Protein AF-A0A1I2QYE1-F1 (afdb_monomer)

Sequence (197 aa):
MSEDWISAREAAEVMWPGKRPAPVPNAITKRAEEGLIEARAELLTKQGPGGKTKVPDDPIPTEFWGGRAMVPDWESGVFTAHVQQNASEEEWKAFGVTFKRSKIEAMAPLKTGEIGAPAPAPTLAKNQGGNPGKYDWAVAVGTIVFKWSDPGNWQPLDVEEVRAALETHFAKTQKSPDEKLFKKYAEWIFQEIEKRK

Mean predicted aligned error: 17.59 Å

Structure (mmCIF, N/CA/C/O backbone):
data_AF-A0A1I2QYE1-F1
#
_entry.id   AF-A0A1I2QYE1-F1
#
loop_
_atom_site.group_PDB
_atom_site.id
_atom_site.type_symbol
_atom_site.label_atom_id
_atom_site.label_alt_id
_atom_site.label_comp_id
_atom_site.label_asym_id
_atom_site.label_entity_id
_atom_site.label_seq_id
_atom_site.pdbx_PDB_ins_code
_atom_site.Cartn_x
_atom_site.Cartn_y
_atom_site.Cartn_z
_atom_site.occupancy
_atom_site.B_iso_or_equiv
_atom_site.auth_seq_id
_atom_site.auth_comp_id
_atom_site.auth_asym_id
_atom_site.auth_atom_id
_atom_site.pdbx_PDB_model_num
ATOM 1 N N . MET A 1 1 ? -25.509 -9.271 -9.159 1.00 40.94 1 MET A N 1
ATOM 2 C CA . MET A 1 1 ? -24.472 -9.829 -8.271 1.00 40.94 1 MET A CA 1
ATOM 3 C C . MET A 1 1 ? -23.452 -8.728 -8.105 1.00 40.94 1 MET A C 1
ATOM 5 O O . MET A 1 1 ? -22.691 -8.491 -9.029 1.00 40.94 1 MET A O 1
ATOM 9 N N . SER A 1 2 ? -23.597 -7.924 -7.057 1.00 48.31 2 SER A N 1
ATOM 10 C CA . SER A 1 2 ? -22.892 -6.646 -6.956 1.00 48.31 2 SER A CA 1
ATOM 11 C C . SER A 1 2 ? -21.448 -6.890 -6.538 1.00 48.31 2 SER A C 1
ATOM 13 O O . SER A 1 2 ? -21.206 -7.530 -5.519 1.00 48.31 2 SER A O 1
ATOM 15 N N . GLU A 1 3 ? -20.520 -6.433 -7.370 1.00 64.75 3 GLU A N 1
ATOM 16 C CA . GLU A 1 3 ? -19.078 -6.540 -7.178 1.00 64.75 3 GLU A CA 1
ATOM 17 C C . GLU A 1 3 ? -18.661 -5.954 -5.819 1.00 64.75 3 GLU A C 1
ATOM 19 O O . GLU A 1 3 ? -18.847 -4.767 -5.563 1.00 64.75 3 GLU A O 1
ATOM 24 N N . ASP A 1 4 ? -18.111 -6.799 -4.942 1.00 87.94 4 ASP A N 1
ATOM 25 C CA . ASP A 1 4 ? -17.686 -6.476 -3.566 1.00 87.94 4 ASP A CA 1
ATOM 26 C C . ASP A 1 4 ? -16.356 -5.696 -3.532 1.00 87.94 4 ASP A C 1
ATOM 28 O O . ASP A 1 4 ? -15.448 -5.993 -2.755 1.00 87.94 4 ASP A O 1
ATOM 32 N N . TRP A 1 5 ? -16.210 -4.712 -4.418 1.00 91.62 5 TRP A N 1
ATOM 33 C CA . TRP A 1 5 ? -15.005 -3.906 -4.573 1.00 91.62 5 TRP A CA 1
ATOM 34 C C . TRP A 1 5 ? -15.319 -2.438 -4.305 1.00 91.62 5 TRP A C 1
ATOM 36 O O . TRP A 1 5 ? -16.326 -1.910 -4.768 1.00 91.62 5 TRP A O 1
ATOM 46 N N . ILE A 1 6 ? -14.444 -1.779 -3.555 1.00 93.88 6 ILE A N 1
ATOM 47 C CA . ILE A 1 6 ? -14.499 -0.341 -3.285 1.00 93.88 6 ILE A CA 1
ATOM 48 C C . ILE A 1 6 ? -13.232 0.333 -3.770 1.00 93.88 6 ILE A C 1
ATOM 50 O O . ILE A 1 6 ? -12.150 -0.255 -3.730 1.00 93.88 6 ILE A O 1
ATOM 54 N N . SER A 1 7 ? -13.362 1.579 -4.208 1.00 94.44 7 SER A N 1
ATOM 55 C CA . SER A 1 7 ? -12.216 2.401 -4.591 1.00 94.44 7 SER A CA 1
ATOM 56 C C . SER A 1 7 ? -11.262 2.620 -3.413 1.00 94.44 7 SER A C 1
ATOM 58 O O . SER A 1 7 ? -11.657 2.555 -2.246 1.00 94.44 7 SER A O 1
ATOM 60 N N . ALA A 1 8 ? -9.998 2.936 -3.704 1.00 93.25 8 ALA A N 1
ATOM 61 C CA . ALA A 1 8 ? -9.033 3.341 -2.682 1.00 93.25 8 ALA A CA 1
ATOM 62 C C . ALA A 1 8 ? -9.562 4.494 -1.811 1.00 93.25 8 ALA A C 1
ATOM 64 O O . ALA A 1 8 ? -9.424 4.456 -0.589 1.00 93.25 8 ALA A O 1
ATOM 65 N N . ARG A 1 9 ? -10.242 5.473 -2.418 1.00 92.56 9 ARG A N 1
ATOM 66 C CA . ARG A 1 9 ? -10.849 6.603 -1.708 1.00 92.56 9 ARG A CA 1
ATOM 67 C C . ARG A 1 9 ? -11.908 6.151 -0.707 1.00 92.56 9 ARG A C 1
ATOM 69 O O . ARG A 1 9 ? -11.891 6.583 0.442 1.00 92.56 9 ARG A O 1
ATOM 76 N N . GLU A 1 10 ? -12.822 5.283 -1.127 1.00 90.69 10 GLU A N 1
ATOM 77 C CA . GLU A 1 10 ? -13.848 4.731 -0.237 1.00 90.69 10 GLU A CA 1
ATOM 78 C C . GLU A 1 10 ? -13.227 3.873 0.868 1.00 90.69 10 GLU A C 1
ATOM 80 O O . GLU A 1 10 ? -13.627 3.982 2.024 1.00 90.69 10 GLU A O 1
ATOM 85 N N . ALA A 1 11 ? -12.217 3.060 0.544 1.00 90.88 11 ALA A N 1
ATOM 86 C CA . ALA A 1 11 ? -11.504 2.257 1.533 1.00 90.88 11 ALA A CA 1
ATOM 87 C C . ALA A 1 11 ? -10.818 3.134 2.593 1.00 90.88 11 ALA A C 1
ATOM 89 O O . ALA A 1 11 ? -10.871 2.831 3.788 1.00 90.88 11 ALA A O 1
ATOM 90 N N . ALA A 1 12 ? -10.228 4.251 2.165 1.00 89.31 12 ALA A N 1
ATOM 91 C CA . ALA A 1 12 ? -9.666 5.252 3.056 1.00 89.31 12 ALA A CA 1
ATOM 92 C C . ALA A 1 12 ? -10.732 5.900 3.951 1.00 89.31 12 ALA A C 1
ATOM 94 O O . ALA A 1 12 ? -10.502 6.023 5.151 1.00 89.31 12 ALA A O 1
ATOM 95 N N . GLU A 1 13 ? -11.897 6.259 3.409 1.00 89.12 13 GLU A N 1
ATOM 96 C CA . GLU A 1 13 ? -12.994 6.850 4.191 1.00 89.12 13 GLU A CA 1
ATOM 97 C C . GLU A 1 13 ? -13.563 5.864 5.224 1.00 89.12 13 GLU A C 1
ATOM 99 O O . GLU A 1 13 ? -13.889 6.246 6.346 1.00 89.12 13 GLU A O 1
ATOM 104 N N . VAL A 1 14 ? -13.639 4.574 4.883 1.00 87.25 14 VAL A N 1
ATOM 105 C CA . VAL A 1 14 ? -14.075 3.524 5.816 1.00 87.25 14 VAL A CA 1
ATOM 106 C C . VAL A 1 14 ? -13.083 3.358 6.972 1.00 87.25 14 VAL A C 1
ATOM 108 O O . VAL A 1 14 ? -13.498 3.221 8.125 1.00 87.25 14 VAL A O 1
ATOM 111 N N . MET A 1 15 ? -11.779 3.388 6.686 1.00 83.44 15 MET A N 1
ATOM 112 C CA . MET A 1 15 ? -10.727 3.184 7.690 1.00 83.44 15 MET A CA 1
ATOM 113 C C . MET A 1 15 ? -10.407 4.433 8.517 1.00 83.44 15 MET A C 1
ATOM 115 O O . MET A 1 15 ? -10.095 4.330 9.707 1.00 83.44 15 MET A O 1
ATOM 119 N N . TRP A 1 16 ? -10.476 5.610 7.901 1.00 85.50 16 TRP A N 1
ATOM 120 C CA . TRP A 1 16 ? -10.086 6.894 8.483 1.00 85.50 16 TRP A CA 1
ATOM 121 C C . TRP A 1 16 ? -11.153 7.966 8.215 1.00 85.50 16 TRP A C 1
ATOM 123 O O . TRP A 1 16 ? -10.857 8.980 7.583 1.00 85.50 16 TRP A O 1
ATOM 133 N N . PRO A 1 17 ? -12.386 7.790 8.723 1.00 84.31 17 PRO A N 1
ATOM 134 C CA . PRO A 1 17 ? -13.499 8.683 8.413 1.00 84.31 17 PRO A CA 1
ATOM 135 C C . PRO A 1 17 ? -13.192 10.125 8.823 1.00 84.31 17 PRO A C 1
ATOM 137 O O . PRO A 1 17 ? -12.803 10.390 9.969 1.00 84.31 17 PRO A O 1
ATOM 140 N N . GLY A 1 18 ? -13.351 11.055 7.878 1.00 78.69 18 GLY A N 1
ATOM 141 C CA . GLY A 1 18 ? -13.067 12.481 8.078 1.00 78.69 18 GLY A CA 1
ATOM 142 C C . GLY A 1 18 ? -11.603 12.817 8.399 1.00 78.69 18 GLY A C 1
ATOM 143 O O . GLY A 1 18 ? -11.317 13.911 8.893 1.00 78.69 18 GLY A O 1
ATOM 144 N N . LYS A 1 19 ? -10.666 11.893 8.162 1.00 80.31 19 LYS A N 1
ATOM 145 C CA . LYS A 1 19 ? -9.231 12.081 8.402 1.00 80.31 19 LYS A CA 1
ATOM 146 C C . LYS A 1 19 ? -8.443 11.783 7.137 1.00 80.31 19 LYS A C 1
ATOM 148 O O . LYS A 1 19 ? -8.857 11.013 6.280 1.00 80.31 19 LYS A O 1
ATOM 153 N N . ARG A 1 20 ? -7.254 12.378 7.036 1.00 78.31 20 ARG A N 1
ATOM 154 C CA . ARG A 1 20 ? -6.306 11.976 5.995 1.00 78.31 20 ARG A CA 1
ATOM 155 C C . ARG A 1 20 ? -5.814 10.551 6.280 1.00 78.31 20 ARG A C 1
ATOM 157 O O . ARG A 1 20 ? -5.569 10.244 7.452 1.00 78.31 20 ARG A O 1
ATOM 164 N N . PRO A 1 21 ? -5.641 9.711 5.243 1.00 79.69 21 PRO A N 1
ATOM 165 C CA . PRO A 1 21 ? -5.042 8.393 5.391 1.00 79.69 21 PRO A CA 1
ATOM 166 C C . PRO A 1 21 ? -3.702 8.473 6.114 1.00 79.69 21 PRO A C 1
ATOM 168 O O . PRO A 1 21 ? -2.931 9.418 5.920 1.00 79.69 21 PRO A O 1
ATOM 171 N N . ALA A 1 22 ? -3.426 7.476 6.951 1.00 73.31 22 ALA A N 1
ATOM 172 C CA . ALA A 1 22 ? -2.145 7.394 7.635 1.00 73.31 22 ALA A CA 1
ATOM 173 C C . ALA A 1 22 ? -0.991 7.250 6.617 1.00 73.31 22 ALA A C 1
ATOM 175 O O . ALA A 1 22 ? -1.176 6.594 5.580 1.00 73.31 22 ALA A O 1
ATOM 176 N N . PRO A 1 23 ? 0.192 7.827 6.913 1.00 75.88 23 PRO A N 1
ATOM 177 C CA . PRO A 1 23 ? 1.388 7.617 6.106 1.00 75.88 23 PRO A CA 1
ATOM 178 C C . PRO A 1 23 ? 1.747 6.128 6.029 1.00 75.88 23 PRO A C 1
ATOM 180 O O . PRO A 1 23 ? 1.359 5.330 6.883 1.00 75.88 23 PRO A O 1
ATOM 183 N N . VAL A 1 24 ? 2.470 5.758 4.976 1.00 75.62 24 VAL A N 1
ATOM 184 C CA . VAL A 1 24 ? 2.885 4.376 4.708 1.00 75.62 24 VAL A CA 1
ATOM 185 C C . VAL A 1 24 ? 4.087 3.983 5.573 1.00 75.62 24 VAL A C 1
ATOM 187 O O . VAL A 1 24 ? 4.963 4.824 5.776 1.00 75.62 24 VAL A O 1
ATOM 190 N N . PRO A 1 25 ? 4.171 2.714 6.022 1.00 76.69 25 PRO A N 1
ATOM 191 C CA . PRO A 1 25 ? 3.170 1.657 5.841 1.00 76.69 25 PRO A CA 1
ATOM 192 C C . PRO A 1 25 ? 1.950 1.860 6.748 1.00 76.69 25 PRO A C 1
ATOM 194 O O . PRO A 1 25 ? 2.081 2.094 7.947 1.00 76.69 25 PRO A O 1
ATOM 197 N N . ASN A 1 26 ? 0.747 1.742 6.176 1.00 84.94 26 ASN A N 1
ATOM 198 C CA . ASN A 1 26 ? -0.505 1.803 6.928 1.00 84.94 26 ASN A CA 1
ATOM 199 C C . ASN A 1 26 ? -1.189 0.429 6.979 1.00 84.94 26 ASN A C 1
ATOM 201 O O . ASN A 1 26 ? -0.739 -0.538 6.366 1.00 84.94 26 ASN A O 1
ATOM 205 N N . ALA A 1 27 ? -2.277 0.322 7.746 1.00 85.81 27 ALA A N 1
ATOM 206 C CA . ALA A 1 27 ? -2.931 -0.961 7.994 1.00 85.81 27 ALA A CA 1
ATOM 207 C C . ALA A 1 27 ? -3.406 -1.662 6.709 1.00 85.81 27 ALA A C 1
ATOM 209 O O . ALA A 1 27 ? -3.281 -2.882 6.614 1.00 85.81 27 ALA A O 1
ATOM 210 N N . ILE A 1 28 ? -3.943 -0.913 5.736 1.00 88.00 28 ILE A N 1
ATOM 211 C CA . ILE A 1 28 ? -4.419 -1.483 4.467 1.00 88.00 28 ILE A CA 1
ATOM 212 C C . ILE A 1 28 ? -3.226 -2.007 3.667 1.00 88.00 28 ILE A C 1
ATOM 214 O O . ILE A 1 28 ? -3.233 -3.158 3.244 1.00 88.00 28 ILE A O 1
ATOM 218 N N . THR A 1 29 ? -2.182 -1.192 3.504 1.00 88.88 29 THR A N 1
ATOM 219 C CA . THR A 1 29 ? -1.032 -1.544 2.659 1.00 88.88 29 THR A CA 1
ATOM 220 C C . THR A 1 29 ? -0.246 -2.712 3.244 1.00 88.88 29 THR A C 1
ATOM 222 O O . THR A 1 29 ? 0.113 -3.620 2.509 1.00 88.88 29 THR A O 1
ATOM 225 N N . LYS A 1 30 ? -0.076 -2.758 4.573 1.00 87.44 30 LYS A N 1
ATOM 226 C CA . LYS A 1 30 ? 0.578 -3.881 5.260 1.00 87.44 30 LYS A CA 1
ATOM 227 C C . LYS A 1 30 ? -0.182 -5.196 5.075 1.00 87.44 30 LYS A C 1
ATOM 229 O O . LYS A 1 30 ? 0.405 -6.237 4.825 1.00 87.44 30 LYS A O 1
ATOM 234 N N . ARG A 1 31 ? -1.512 -5.169 5.170 1.00 87.31 31 ARG A N 1
ATOM 235 C CA . ARG A 1 31 ? -2.314 -6.381 4.953 1.00 87.31 31 ARG A CA 1
ATOM 236 C C . ARG A 1 31 ? -2.390 -6.792 3.485 1.00 87.31 31 ARG A C 1
ATOM 238 O O . ARG A 1 31 ? -2.557 -7.975 3.211 1.00 87.31 31 ARG A O 1
ATOM 245 N N . ALA A 1 32 ? -2.291 -5.844 2.558 1.00 90.00 32 ALA A N 1
ATOM 246 C CA . ALA A 1 32 ? -2.181 -6.144 1.135 1.00 90.00 32 ALA A CA 1
ATOM 247 C C . ALA A 1 32 ? -0.814 -6.773 0.801 1.00 90.00 32 ALA A C 1
ATOM 249 O O . ALA A 1 32 ? -0.759 -7.737 0.044 1.00 90.00 32 ALA A O 1
ATOM 250 N N . GLU A 1 33 ? 0.264 -6.314 1.443 1.00 88.81 33 GLU A N 1
ATOM 251 C CA . GLU A 1 33 ? 1.591 -6.947 1.398 1.00 88.81 33 GLU A CA 1
ATOM 252 C C . GLU A 1 33 ? 1.557 -8.384 1.943 1.00 88.81 33 GLU A C 1
ATOM 254 O O . GLU A 1 33 ? 2.084 -9.302 1.323 1.00 88.81 33 GLU A O 1
ATOM 259 N N . GLU A 1 34 ? 0.854 -8.612 3.055 1.00 86.69 34 GLU A N 1
ATOM 260 C CA . GLU A 1 34 ? 0.652 -9.948 3.638 1.00 86.69 34 GLU A CA 1
ATOM 261 C C . GLU A 1 34 ? -0.356 -10.820 2.850 1.00 86.69 34 GLU A C 1
ATOM 263 O O . GLU A 1 34 ? -0.625 -11.958 3.235 1.00 86.69 34 GLU A O 1
ATOM 268 N N . GLY A 1 35 ? -0.956 -10.309 1.766 1.00 87.06 35 GLY A N 1
ATOM 269 C CA . GLY A 1 35 ? -1.951 -11.030 0.961 1.00 87.06 35 GLY A CA 1
ATOM 270 C C . GLY A 1 35 ? -3.298 -11.264 1.660 1.00 87.06 35 GLY A C 1
ATOM 271 O O . GLY A 1 35 ? -4.113 -12.064 1.203 1.00 87.06 35 GLY A O 1
ATOM 272 N N . LEU A 1 36 ? -3.563 -10.572 2.772 1.00 84.75 36 LEU A N 1
ATOM 273 C CA . LEU A 1 36 ? -4.803 -10.687 3.548 1.00 84.75 36 LEU A CA 1
ATOM 274 C C . LEU A 1 36 ? -5.957 -9.866 2.956 1.00 84.75 36 LEU A C 1
ATOM 276 O O . LEU A 1 36 ? -7.130 -10.137 3.249 1.00 84.75 36 LEU A O 1
ATOM 280 N N . ILE A 1 37 ? -5.627 -8.860 2.144 1.00 87.94 37 ILE A N 1
ATOM 281 C CA . ILE A 1 37 ? -6.578 -8.049 1.386 1.00 87.94 37 ILE A CA 1
ATOM 282 C C . ILE A 1 37 ? -6.271 -8.216 -0.092 1.00 87.94 37 ILE A C 1
ATOM 284 O O . ILE A 1 37 ? -5.172 -7.914 -0.549 1.00 87.94 37 ILE A O 1
ATOM 288 N N . GLU A 1 38 ? -7.282 -8.642 -0.836 1.00 90.06 38 GLU A N 1
ATOM 289 C CA . GLU A 1 38 ? -7.236 -8.637 -2.290 1.00 90.06 38 GLU A CA 1
ATOM 290 C C . GLU A 1 38 ? -7.374 -7.194 -2.790 1.00 90.06 38 GLU A C 1
ATOM 292 O O . GLU A 1 38 ? -8.284 -6.459 -2.382 1.00 90.06 38 GLU A O 1
ATOM 297 N N . ALA A 1 39 ? -6.470 -6.806 -3.683 1.00 93.06 39 ALA A N 1
ATOM 298 C CA . ALA A 1 39 ? -6.463 -5.513 -4.341 1.00 93.06 39 ALA A CA 1
ATOM 299 C C . ALA A 1 39 ? -6.309 -5.712 -5.851 1.00 93.06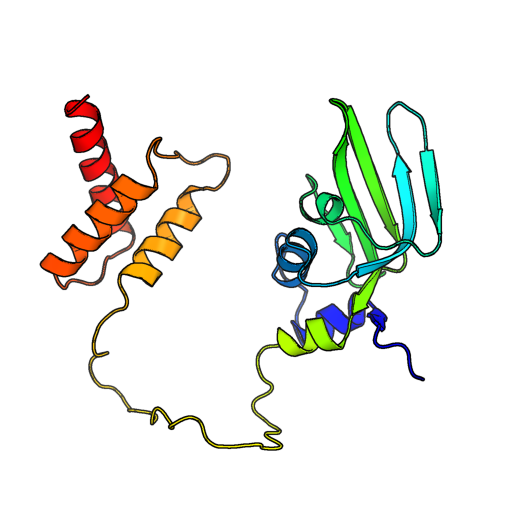 39 ALA A C 1
ATOM 301 O O . ALA A 1 39 ? -5.563 -6.589 -6.291 1.00 93.06 39 ALA A O 1
ATOM 302 N N . ARG A 1 40 ? -7.005 -4.898 -6.640 1.00 93.75 40 ARG A N 1
ATOM 303 C CA . ARG A 1 40 ? -6.938 -4.911 -8.107 1.00 93.75 40 ARG A CA 1
ATOM 304 C C . ARG A 1 40 ? -6.726 -3.499 -8.632 1.00 93.75 40 ARG A C 1
ATOM 306 O O . ARG A 1 40 ? -7.159 -2.534 -7.999 1.00 93.75 40 ARG A O 1
ATOM 313 N N . ALA A 1 41 ? -6.064 -3.386 -9.774 1.00 94.88 41 ALA A N 1
ATOM 314 C CA . ALA A 1 41 ? -5.889 -2.130 -10.488 1.00 94.88 41 ALA A CA 1
ATOM 315 C C . ALA A 1 41 ? -6.565 -2.230 -11.850 1.00 94.88 41 ALA A C 1
ATOM 317 O O . ALA A 1 41 ? -6.374 -3.215 -12.556 1.00 94.88 41 ALA A O 1
ATOM 318 N N . GLU A 1 42 ? -7.265 -1.178 -12.266 1.00 93.75 42 GLU A N 1
ATOM 319 C CA . GLU A 1 42 ? -7.750 -1.064 -13.647 1.00 93.75 42 GLU A CA 1
ATOM 320 C C . GLU A 1 42 ? -6.588 -1.097 -14.650 1.00 93.75 42 GLU A C 1
ATOM 322 O O . GLU A 1 42 ? -6.715 -1.615 -15.760 1.00 93.75 42 GLU A O 1
ATOM 327 N N . LEU A 1 43 ? -5.434 -0.555 -14.254 1.00 94.12 43 LEU A N 1
ATOM 328 C CA . LEU A 1 43 ? -4.207 -0.611 -15.032 1.00 94.12 43 LEU A CA 1
ATOM 329 C C . LEU A 1 43 ? -2.991 -0.689 -14.110 1.00 94.12 43 LEU A C 1
ATOM 331 O O . LEU A 1 43 ? -2.740 0.219 -13.320 1.00 94.12 43 LEU A O 1
ATOM 335 N N . LEU A 1 44 ? -2.180 -1.727 -14.278 1.00 94.12 44 LEU A N 1
ATOM 336 C CA . LEU A 1 44 ? -0.863 -1.848 -13.668 1.00 94.12 44 LEU A CA 1
ATOM 337 C C . LEU A 1 44 ? 0.209 -1.607 -14.731 1.00 94.12 44 LEU A C 1
ATOM 339 O O . LEU A 1 44 ? 0.251 -2.270 -15.767 1.00 94.12 44 LEU A O 1
ATOM 343 N N . THR A 1 45 ? 1.105 -0.656 -14.492 1.00 95.00 45 THR A N 1
ATOM 344 C CA . THR A 1 45 ? 2.261 -0.419 -15.359 1.00 95.00 45 THR A CA 1
ATOM 345 C C . THR A 1 45 ? 3.538 -0.779 -14.626 1.00 95.00 45 THR A C 1
ATOM 347 O O . THR A 1 45 ? 3.747 -0.289 -13.520 1.00 95.00 45 THR A O 1
ATOM 350 N N . LYS A 1 46 ? 4.390 -1.591 -15.250 1.00 93.25 46 LYS A N 1
ATOM 351 C CA . LYS A 1 46 ? 5.694 -2.008 -14.723 1.00 93.25 46 LYS A CA 1
ATOM 352 C C . LYS A 1 46 ? 6.773 -1.447 -15.636 1.00 93.25 46 LYS A C 1
ATOM 354 O O . LYS A 1 46 ? 6.737 -1.703 -16.840 1.00 93.25 46 LYS A O 1
ATOM 359 N N . GLN A 1 47 ? 7.672 -0.633 -15.102 1.00 92.00 47 GLN A N 1
ATOM 360 C CA . GLN A 1 47 ? 8.737 0.016 -15.857 1.00 92.00 47 GLN A CA 1
ATOM 361 C C . GLN A 1 47 ? 10.092 -0.396 -15.283 1.00 92.00 47 GLN A C 1
ATOM 363 O O . GLN A 1 47 ? 10.422 -0.048 -14.156 1.00 92.00 47 GLN A O 1
ATOM 368 N N . GLY A 1 48 ? 10.883 -1.114 -16.078 1.00 89.56 48 GLY A N 1
ATOM 369 C CA . GLY A 1 48 ? 12.195 -1.623 -15.682 1.00 89.56 48 GLY A CA 1
ATOM 370 C C . GLY A 1 48 ? 13.206 -1.609 -16.830 1.00 89.56 48 GLY A C 1
ATOM 371 O O . GLY A 1 48 ? 12.925 -1.054 -17.898 1.00 89.56 48 GLY A O 1
ATOM 372 N N . PRO A 1 49 ? 14.375 -2.254 -16.659 1.00 81.69 49 PRO A N 1
ATOM 373 C CA . PRO A 1 49 ? 15.404 -2.342 -17.701 1.00 81.69 49 PRO A CA 1
ATOM 374 C C . PRO A 1 49 ? 14.915 -3.007 -18.996 1.00 81.69 49 PRO A C 1
ATOM 376 O O . PRO A 1 49 ? 15.393 -2.682 -20.078 1.00 81.69 49 PRO A O 1
ATOM 379 N N . GLY A 1 50 ? 13.935 -3.912 -18.889 1.00 82.44 50 GLY A N 1
ATOM 380 C CA . GLY A 1 50 ? 13.289 -4.580 -20.023 1.00 82.44 50 GLY A CA 1
ATOM 381 C C . GLY A 1 50 ? 12.231 -3.740 -20.752 1.00 82.44 50 GLY A C 1
ATOM 382 O O . GLY A 1 50 ? 11.604 -4.237 -21.684 1.00 82.44 50 GLY A O 1
ATOM 383 N N . GLY A 1 51 ? 12.016 -2.485 -20.345 1.00 88.06 51 GLY A N 1
ATOM 384 C CA . GLY A 1 51 ? 11.019 -1.585 -20.919 1.00 88.06 51 GLY A CA 1
ATOM 385 C C . GLY A 1 51 ? 9.784 -1.402 -20.036 1.00 88.06 51 GLY A C 1
ATOM 386 O O . GLY A 1 51 ? 9.816 -1.625 -18.825 1.00 88.06 51 GLY A O 1
ATOM 387 N N . LYS A 1 52 ? 8.691 -0.931 -20.649 1.00 91.62 52 LYS A N 1
ATOM 388 C CA . LYS A 1 52 ? 7.429 -0.629 -19.964 1.00 91.62 52 LYS A CA 1
ATOM 389 C C . LYS A 1 52 ? 6.332 -1.594 -20.391 1.00 91.62 52 LYS A C 1
ATOM 391 O O . LYS A 1 52 ? 5.890 -1.559 -21.538 1.00 91.62 52 LYS A O 1
ATOM 396 N N . THR A 1 53 ? 5.831 -2.363 -19.436 1.00 92.19 53 THR A N 1
ATOM 397 C CA . THR A 1 53 ? 4.684 -3.256 -19.608 1.00 92.19 53 THR A CA 1
ATOM 398 C C . THR A 1 53 ? 3.439 -2.616 -19.006 1.00 92.19 53 THR A C 1
ATOM 400 O O . THR A 1 53 ? 3.507 -1.916 -17.994 1.00 92.19 53 THR A O 1
ATOM 403 N N . LYS A 1 54 ? 2.291 -2.836 -19.645 1.00 92.19 54 LYS A N 1
ATOM 404 C CA . LYS A 1 54 ? 0.973 -2.400 -19.178 1.00 92.19 54 LYS A CA 1
ATOM 405 C C . LYS A 1 54 ? 0.066 -3.619 -19.101 1.00 92.19 54 LYS A C 1
ATOM 407 O O . LYS A 1 54 ? -0.078 -4.313 -20.103 1.00 92.19 54 LYS A O 1
ATOM 412 N N . VAL A 1 55 ? -0.529 -3.853 -17.942 1.00 89.62 55 VAL A N 1
ATOM 413 C CA . VAL A 1 55 ? -1.436 -4.973 -17.694 1.00 89.62 55 VAL A CA 1
ATOM 414 C C . VAL A 1 55 ? -2.775 -4.398 -17.222 1.00 89.62 55 VAL A C 1
ATOM 416 O O . VAL A 1 55 ? -2.797 -3.726 -16.190 1.00 89.62 55 VAL A O 1
ATOM 419 N N . PRO A 1 56 ? -3.858 -4.537 -18.005 1.00 90.38 56 PRO A N 1
ATOM 420 C CA . PRO A 1 56 ? -5.181 -4.057 -17.617 1.00 90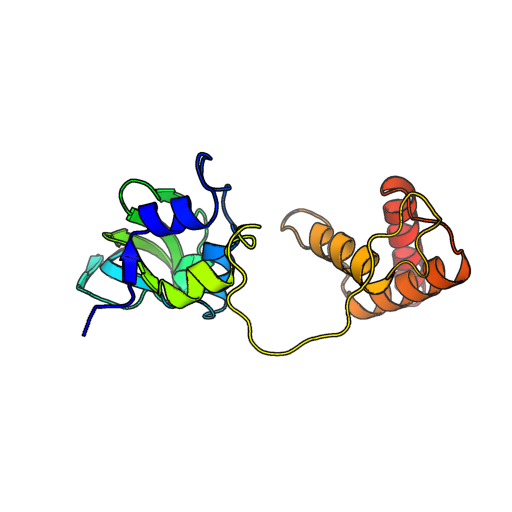.38 56 PRO A CA 1
ATOM 421 C C . PRO A 1 56 ? -5.883 -5.039 -16.667 1.00 90.38 56 PRO A C 1
ATOM 423 O O . PRO A 1 56 ? -5.705 -6.244 -16.815 1.00 90.38 56 PRO A O 1
ATOM 426 N N . ASP A 1 57 ? -6.701 -4.502 -15.757 1.00 84.75 57 ASP A N 1
ATOM 427 C CA . ASP A 1 57 ? -7.568 -5.229 -14.807 1.00 84.75 57 ASP A CA 1
ATOM 428 C C . ASP A 1 57 ? -6.883 -6.415 -14.103 1.00 84.75 57 ASP A C 1
ATOM 430 O O . ASP A 1 57 ? -7.360 -7.549 -14.117 1.00 84.75 57 ASP A O 1
ATOM 434 N N . ASP A 1 58 ? -5.716 -6.148 -13.516 1.00 82.81 58 ASP A N 1
ATOM 435 C CA . ASP A 1 58 ? -4.863 -7.173 -12.913 1.00 82.81 58 ASP A CA 1
ATOM 436 C C . ASP A 1 58 ? -4.916 -7.079 -11.378 1.00 82.81 58 ASP A C 1
ATOM 438 O O . ASP A 1 58 ? -4.899 -5.968 -10.818 1.00 82.81 58 ASP A O 1
ATOM 442 N N . PRO A 1 59 ? -4.949 -8.216 -10.655 1.00 90.56 59 PRO A N 1
ATOM 443 C CA . PRO A 1 59 ? -4.659 -8.232 -9.231 1.00 90.56 59 PRO A CA 1
ATOM 444 C C . PRO A 1 59 ? -3.295 -7.594 -8.964 1.00 90.56 59 PRO A C 1
ATOM 446 O O . PRO A 1 59 ? -2.304 -7.902 -9.623 1.00 90.56 59 PRO A O 1
ATOM 449 N N . ILE A 1 60 ? -3.232 -6.706 -7.977 1.00 91.12 60 ILE A N 1
ATOM 450 C CA . ILE A 1 60 ? -1.984 -6.037 -7.614 1.00 91.12 60 ILE A CA 1
ATOM 451 C C . ILE A 1 60 ? -1.150 -7.026 -6.786 1.00 91.12 60 ILE A C 1
ATOM 453 O O . ILE A 1 60 ? -1.602 -7.420 -5.706 1.00 91.12 60 ILE A O 1
ATOM 457 N N . PRO A 1 61 ? 0.053 -7.425 -7.241 1.00 90.25 61 PRO A N 1
ATOM 458 C CA . PRO A 1 61 ? 0.869 -8.409 -6.530 1.00 90.25 61 PRO A CA 1
ATOM 459 C C . PRO A 1 61 ? 1.268 -7.941 -5.125 1.00 90.25 61 PRO A C 1
ATOM 461 O O . PRO A 1 61 ? 1.464 -6.750 -4.896 1.00 90.25 61 PRO A O 1
ATOM 464 N N . THR A 1 62 ? 1.450 -8.874 -4.186 1.00 90.94 62 THR A N 1
ATOM 465 C CA . THR A 1 62 ? 1.814 -8.571 -2.786 1.00 90.94 62 THR A CA 1
ATOM 466 C C . THR A 1 62 ? 3.113 -7.763 -2.670 1.00 90.94 62 THR A C 1
ATOM 468 O O . THR A 1 62 ? 3.193 -6.801 -1.911 1.00 90.94 62 THR A O 1
ATOM 471 N N . GLU A 1 63 ? 4.098 -8.094 -3.504 1.00 89.81 63 GLU A N 1
ATOM 472 C CA . GLU A 1 63 ? 5.400 -7.422 -3.631 1.00 89.81 63 GLU A CA 1
ATOM 473 C C . GLU A 1 63 ? 5.319 -5.932 -4.002 1.00 89.81 63 GLU A C 1
ATOM 475 O O . GLU A 1 63 ? 6.229 -5.171 -3.680 1.00 89.81 63 GLU A O 1
ATOM 480 N N . PHE A 1 64 ? 4.224 -5.487 -4.626 1.00 92.00 64 PHE A N 1
ATOM 481 C CA . PHE A 1 64 ? 3.995 -4.067 -4.891 1.00 92.00 64 PHE A CA 1
ATOM 482 C C . PHE A 1 64 ? 3.850 -3.266 -3.591 1.00 92.00 64 PHE A C 1
ATOM 484 O O . PHE A 1 64 ? 4.376 -2.161 -3.475 1.00 92.00 64 PHE A O 1
ATOM 491 N N . TRP A 1 65 ? 3.154 -3.832 -2.602 1.00 88.94 65 TRP A N 1
ATOM 492 C CA . TRP A 1 65 ? 2.799 -3.150 -1.356 1.00 88.94 65 TRP A CA 1
ATOM 493 C C . TRP A 1 65 ? 3.968 -3.023 -0.377 1.00 88.94 65 TRP A C 1
ATOM 495 O O . TRP A 1 65 ? 4.000 -2.073 0.403 1.00 88.94 65 TRP A O 1
ATOM 505 N N . GLY A 1 66 ? 4.930 -3.946 -0.454 1.00 84.69 66 GLY A N 1
ATOM 506 C CA . GLY A 1 66 ? 6.208 -3.886 0.266 1.00 84.69 66 GLY A CA 1
ATOM 507 C C . GLY A 1 66 ? 7.311 -3.141 -0.498 1.00 84.69 66 GLY A C 1
ATOM 508 O O . GLY A 1 66 ? 8.465 -3.121 -0.067 1.00 84.69 66 GLY A O 1
ATOM 509 N N . GLY A 1 67 ? 6.987 -2.553 -1.655 1.00 84.75 67 GLY A N 1
ATOM 510 C CA . GLY A 1 67 ? 7.945 -1.840 -2.490 1.00 84.75 67 GLY A CA 1
ATOM 511 C C . GLY A 1 67 ? 8.550 -0.617 -1.795 1.00 84.75 67 GLY A C 1
ATOM 512 O O . GLY A 1 67 ? 7.922 0.060 -0.974 1.00 84.75 67 GLY A O 1
ATOM 513 N N . ARG A 1 68 ? 9.794 -0.292 -2.155 1.00 83.75 68 ARG A N 1
ATOM 514 C CA . ARG A 1 68 ? 10.475 0.910 -1.665 1.00 83.75 68 ARG A CA 1
ATOM 515 C C . ARG A 1 68 ? 9.775 2.166 -2.170 1.00 83.75 68 ARG A C 1
ATOM 517 O O . ARG A 1 68 ? 9.199 2.182 -3.256 1.00 83.75 68 ARG A O 1
ATOM 524 N N . ALA A 1 69 ? 9.868 3.230 -1.371 1.00 85.44 69 ALA A N 1
ATOM 525 C CA . ALA A 1 69 ? 9.331 4.548 -1.702 1.00 85.44 69 ALA A CA 1
ATOM 526 C C . ALA A 1 69 ? 7.865 4.503 -2.178 1.00 85.44 69 ALA A C 1
ATOM 528 O O . ALA A 1 69 ? 7.498 5.211 -3.113 1.00 85.44 69 ALA A O 1
ATOM 529 N N . MET A 1 70 ? 7.030 3.660 -1.556 1.00 89.44 70 MET A N 1
ATOM 530 C CA . MET A 1 70 ? 5.630 3.560 -1.950 1.00 89.44 70 MET A CA 1
ATOM 531 C C . MET A 1 70 ? 4.891 4.872 -1.655 1.00 89.44 70 MET A C 1
ATOM 533 O O . MET A 1 70 ? 4.824 5.329 -0.512 1.00 89.44 70 MET A O 1
ATOM 537 N N . VAL A 1 71 ? 4.306 5.459 -2.698 1.00 90.69 71 VAL A N 1
ATOM 538 C CA . VAL A 1 71 ? 3.528 6.698 -2.643 1.00 90.69 71 VAL A CA 1
ATOM 539 C C . VAL A 1 71 ? 2.081 6.381 -3.013 1.00 90.69 71 VAL A C 1
ATOM 541 O O . VAL A 1 71 ? 1.778 6.206 -4.197 1.00 90.69 71 VAL A O 1
ATOM 544 N N . PRO A 1 72 ? 1.178 6.279 -2.024 1.00 90.38 72 PRO A N 1
ATOM 545 C CA . PRO A 1 72 ? -0.236 6.104 -2.288 1.00 90.38 72 PRO A CA 1
ATOM 546 C C . PRO A 1 72 ? -0.929 7.458 -2.451 1.00 90.38 72 PRO A C 1
ATOM 548 O O . PRO A 1 72 ? -0.889 8.309 -1.561 1.00 90.38 72 PRO A O 1
ATOM 551 N N . ASP A 1 73 ? -1.641 7.623 -3.555 1.00 91.69 73 ASP A N 1
ATOM 552 C CA . ASP A 1 73 ? -2.660 8.646 -3.730 1.00 91.69 73 ASP A CA 1
ATOM 553 C C . ASP A 1 73 ? -4.036 7.987 -3.592 1.00 91.69 73 ASP A C 1
ATOM 555 O O . ASP A 1 73 ? -4.633 7.477 -4.541 1.00 91.69 73 ASP A O 1
ATOM 559 N N . TRP A 1 74 ? -4.525 7.973 -2.353 1.00 90.31 74 TRP A N 1
ATOM 560 C CA . TRP A 1 74 ? -5.829 7.414 -2.007 1.00 90.31 74 TRP A CA 1
ATOM 561 C C . TRP A 1 74 ? -6.991 8.165 -2.662 1.00 90.31 74 TRP A C 1
ATOM 563 O O . TRP A 1 74 ? -8.057 7.581 -2.823 1.00 90.31 74 TRP A O 1
ATOM 573 N N . GLU A 1 75 ? -6.815 9.439 -3.024 1.00 90.19 75 GLU A N 1
ATOM 574 C CA . GLU A 1 75 ? -7.886 10.266 -3.579 1.00 90.19 75 GLU A CA 1
ATOM 575 C C . GLU A 1 75 ? -8.099 9.982 -5.066 1.00 90.19 75 GLU A C 1
ATOM 577 O O . GLU A 1 75 ? -9.242 9.796 -5.489 1.00 90.19 75 GLU A O 1
ATOM 582 N N . SER A 1 76 ? -7.011 9.886 -5.837 1.00 89.88 76 SER A N 1
ATOM 583 C CA . SER A 1 76 ? -7.069 9.502 -7.255 1.00 89.88 76 SER A CA 1
ATOM 584 C C . SER A 1 76 ? -7.054 7.986 -7.484 1.00 89.88 76 SER A C 1
ATOM 586 O O . SER A 1 76 ? -7.322 7.526 -8.594 1.00 89.88 76 SER A O 1
ATOM 588 N N . GLY A 1 77 ? -6.756 7.196 -6.449 1.00 91.50 77 GLY A N 1
ATOM 589 C CA . GLY A 1 77 ? -6.609 5.746 -6.559 1.00 91.50 77 GLY A CA 1
ATOM 590 C C . GLY A 1 77 ? -5.360 5.334 -7.335 1.00 91.50 77 GLY A C 1
ATOM 591 O O . GLY A 1 77 ? -5.368 4.290 -7.989 1.00 91.50 77 GLY A O 1
ATOM 592 N N . VAL A 1 78 ? -4.306 6.155 -7.290 1.00 93.69 78 VAL A N 1
ATOM 593 C CA . VAL A 1 78 ? -3.034 5.910 -7.976 1.00 93.69 78 VAL A CA 1
ATOM 594 C C . VAL A 1 78 ? -1.948 5.603 -6.959 1.00 93.69 78 VAL A C 1
ATOM 596 O O . VAL A 1 78 ? -1.721 6.351 -6.018 1.00 93.69 78 VAL A O 1
ATOM 599 N N . PHE A 1 79 ? -1.254 4.490 -7.142 1.00 94.00 79 PHE A N 1
ATOM 600 C CA . PHE A 1 79 ? -0.210 4.040 -6.231 1.00 94.00 79 PHE A CA 1
ATOM 601 C C . PHE A 1 79 ? 1.069 3.841 -7.032 1.00 94.00 79 PHE A C 1
ATOM 603 O O . PHE A 1 79 ? 1.034 3.269 -8.120 1.00 94.00 79 PHE A O 1
ATOM 610 N N . THR A 1 80 ? 2.197 4.308 -6.504 1.00 93.25 80 THR A N 1
ATOM 611 C CA . THR A 1 80 ? 3.523 4.096 -7.103 1.00 93.25 80 THR A CA 1
ATOM 612 C C . THR A 1 80 ? 4.419 3.387 -6.103 1.00 93.25 80 THR A C 1
ATOM 614 O O . THR A 1 80 ? 4.382 3.734 -4.927 1.00 93.25 80 THR A O 1
ATOM 617 N N . ALA A 1 81 ? 5.220 2.424 -6.551 1.00 93.62 81 ALA A N 1
ATOM 618 C CA . ALA A 1 81 ? 6.194 1.722 -5.720 1.00 93.62 81 ALA A CA 1
ATOM 619 C C . ALA A 1 81 ? 7.424 1.313 -6.540 1.00 93.62 81 ALA A C 1
ATOM 621 O O . ALA A 1 81 ? 7.313 1.049 -7.736 1.00 93.62 81 ALA A O 1
ATOM 622 N N . HIS A 1 82 ? 8.589 1.238 -5.897 1.00 91.38 82 HIS A N 1
ATOM 623 C CA . HIS A 1 82 ? 9.804 0.669 -6.479 1.00 91.38 82 HIS A CA 1
ATOM 624 C C . HIS A 1 82 ? 9.965 -0.775 -5.999 1.00 91.38 82 HIS A C 1
ATOM 626 O O . HIS A 1 82 ? 10.184 -1.026 -4.812 1.00 91.38 82 HIS A O 1
ATOM 632 N N . VAL A 1 83 ? 9.856 -1.732 -6.914 1.00 90.62 83 VAL A N 1
ATOM 633 C CA . VAL A 1 83 ? 9.898 -3.167 -6.613 1.00 90.62 83 VAL A CA 1
ATOM 634 C C . VAL A 1 83 ? 11.221 -3.745 -7.106 1.00 90.62 83 VAL A C 1
ATOM 636 O O . VAL A 1 83 ? 11.633 -3.509 -8.240 1.00 90.62 83 VAL A O 1
ATOM 639 N N . GLN A 1 84 ? 11.908 -4.507 -6.257 1.00 87.62 84 GLN A N 1
ATOM 640 C CA . GLN A 1 84 ? 13.135 -5.203 -6.642 1.00 87.62 84 GLN A CA 1
ATOM 641 C C . GLN A 1 84 ? 12.776 -6.533 -7.325 1.00 87.62 84 GLN A C 1
ATOM 643 O O . GLN A 1 84 ? 12.256 -7.436 -6.678 1.00 87.62 84 GLN A O 1
ATOM 648 N N . GLN A 1 85 ? 13.091 -6.672 -8.614 1.00 83.00 85 GLN A N 1
ATOM 649 C CA . GLN A 1 85 ? 12.855 -7.868 -9.431 1.00 83.00 85 GLN A CA 1
ATOM 650 C C . GLN A 1 85 ? 14.156 -8.340 -10.082 1.00 83.00 85 GLN A C 1
ATOM 652 O O . GLN A 1 85 ? 14.836 -7.558 -10.739 1.00 83.00 85 GLN A O 1
ATOM 657 N N . ASN A 1 86 ? 14.516 -9.620 -9.934 1.00 81.69 86 ASN A N 1
ATOM 658 C CA . ASN A 1 86 ? 15.658 -10.243 -10.631 1.00 81.69 86 ASN A CA 1
ATOM 659 C C . ASN A 1 86 ? 16.952 -9.393 -10.627 1.00 81.69 86 ASN A C 1
ATOM 661 O O . ASN A 1 86 ? 17.574 -9.178 -11.665 1.00 81.69 86 ASN A O 1
ATOM 665 N N . ALA A 1 87 ? 17.337 -8.875 -9.453 1.00 80.88 87 ALA A N 1
ATOM 666 C CA . ALA A 1 87 ? 18.494 -7.987 -9.247 1.00 80.88 87 ALA A CA 1
ATOM 667 C C . ALA A 1 87 ? 18.425 -6.594 -9.918 1.00 80.88 87 ALA A C 1
ATOM 669 O O . ALA A 1 87 ? 19.394 -5.842 -9.864 1.00 80.88 87 ALA A O 1
ATOM 670 N N . SER A 1 88 ? 17.275 -6.204 -10.470 1.00 84.25 88 SER A N 1
ATOM 671 C CA . SER A 1 88 ? 16.985 -4.854 -10.969 1.00 84.25 88 SER A CA 1
ATOM 672 C C . SER A 1 88 ? 15.840 -4.201 -10.191 1.00 84.25 88 SER A C 1
ATOM 674 O O . SER A 1 88 ? 15.011 -4.888 -9.601 1.00 84.25 88 SER A O 1
ATOM 676 N N . GLU A 1 89 ? 15.805 -2.873 -10.151 1.00 88.94 89 GLU A N 1
ATOM 677 C CA . GLU A 1 89 ? 14.673 -2.130 -9.589 1.00 88.94 89 GLU A CA 1
ATOM 678 C C . GLU A 1 89 ? 13.704 -1.743 -10.711 1.00 88.94 89 GLU A C 1
ATOM 680 O O . GLU A 1 89 ? 14.123 -1.274 -11.772 1.00 88.94 89 GLU A O 1
ATOM 685 N N . GLU A 1 90 ? 12.413 -1.949 -10.472 1.00 92.31 90 GLU A N 1
ATOM 686 C CA . GLU A 1 90 ? 11.334 -1.581 -11.379 1.00 92.31 90 GLU A CA 1
ATOM 687 C C . GLU A 1 90 ? 10.386 -0.587 -10.704 1.00 92.31 90 GLU A C 1
ATOM 689 O O . GLU A 1 90 ? 9.963 -0.782 -9.566 1.00 92.31 90 GLU A O 1
ATOM 694 N N . GLU A 1 91 ? 10.000 0.466 -11.421 1.00 92.75 91 GLU A N 1
ATOM 695 C CA . GLU A 1 91 ? 8.947 1.381 -10.988 1.00 92.75 91 GLU A CA 1
ATOM 696 C C . GLU A 1 91 ? 7.591 0.811 -11.411 1.00 92.75 91 GLU A C 1
ATOM 698 O O . GLU A 1 91 ? 7.298 0.642 -12.600 1.00 92.75 91 GLU A O 1
ATOM 703 N N . TRP A 1 92 ? 6.752 0.495 -10.434 1.00 94.31 92 TRP A N 1
ATOM 704 C CA . TRP A 1 92 ? 5.402 0.001 -10.653 1.00 94.31 92 TRP A CA 1
ATOM 705 C C . TRP A 1 92 ? 4.398 1.103 -10.326 1.00 94.31 92 TRP A C 1
ATOM 707 O O . TRP A 1 92 ? 4.522 1.797 -9.317 1.00 94.31 92 TRP A O 1
ATOM 717 N N . LYS A 1 93 ? 3.383 1.261 -11.179 1.00 95.94 93 LYS A N 1
ATOM 718 C CA . LYS A 1 93 ? 2.276 2.207 -10.986 1.00 95.94 93 LYS A CA 1
ATOM 719 C C . LYS A 1 93 ? 0.945 1.508 -11.189 1.00 95.94 93 LYS A C 1
ATOM 721 O O . LYS A 1 93 ? 0.698 0.982 -12.273 1.00 95.94 93 LYS A O 1
ATOM 726 N N . ALA A 1 94 ? 0.109 1.520 -10.164 1.00 95.31 94 ALA A N 1
ATOM 727 C CA . ALA A 1 94 ? -1.237 0.972 -10.179 1.00 95.31 94 ALA A CA 1
ATOM 728 C C . ALA A 1 94 ? -2.250 2.121 -10.254 1.00 95.31 94 ALA A C 1
ATOM 730 O O . ALA A 1 94 ? -2.195 3.045 -9.445 1.00 95.31 94 ALA A O 1
ATOM 731 N N . PHE A 1 95 ? -3.155 2.071 -11.228 1.00 95.06 95 PHE A N 1
ATOM 732 C CA . PHE A 1 95 ? -4.202 3.066 -11.461 1.00 95.06 95 PHE A CA 1
ATOM 733 C C . PHE A 1 95 ? -5.577 2.449 -11.214 1.00 95.06 95 PHE A C 1
ATOM 735 O O . PHE A 1 95 ? -5.785 1.271 -11.510 1.00 95.06 95 PHE A O 1
ATOM 742 N N . GLY A 1 96 ? -6.515 3.248 -10.699 1.00 93.44 96 GLY A N 1
ATOM 743 C CA . GLY A 1 96 ? -7.869 2.773 -10.408 1.00 93.44 96 GLY A CA 1
ATOM 744 C C . GLY A 1 96 ? -7.867 1.678 -9.341 1.00 93.44 96 GLY A C 1
ATOM 745 O O . GLY A 1 96 ? -8.563 0.674 -9.468 1.00 93.44 96 GLY A O 1
ATOM 746 N N . VAL A 1 97 ? -7.020 1.823 -8.319 1.00 94.56 97 VAL A N 1
ATOM 747 C CA . VAL A 1 97 ? -6.869 0.804 -7.279 1.00 94.56 97 VAL A CA 1
ATOM 748 C C . VAL A 1 97 ? -8.183 0.620 -6.525 1.00 94.56 97 VAL A C 1
ATOM 750 O O . VAL A 1 97 ? -8.743 1.570 -5.969 1.00 94.56 97 VAL A O 1
ATOM 753 N N . THR A 1 98 ? -8.645 -0.626 -6.468 1.00 95.00 98 THR A N 1
ATOM 754 C CA . THR A 1 98 ? -9.807 -1.039 -5.680 1.00 95.00 98 THR A CA 1
ATOM 755 C C . THR A 1 98 ? -9.448 -2.190 -4.749 1.00 95.00 98 THR A C 1
ATOM 757 O O . THR A 1 98 ? -8.576 -3.013 -5.033 1.00 95.00 98 THR A O 1
ATOM 760 N N . PHE A 1 99 ? -10.130 -2.235 -3.610 1.00 93.31 99 PHE A N 1
ATOM 761 C CA . PHE A 1 99 ? -9.947 -3.228 -2.560 1.00 93.31 99 PHE A CA 1
ATOM 762 C C . PHE A 1 99 ? -11.252 -3.961 -2.307 1.00 93.31 99 PHE A C 1
ATOM 764 O O . PHE A 1 99 ? -12.340 -3.406 -2.477 1.00 93.31 99 PHE A O 1
ATOM 771 N N . LYS A 1 100 ? -11.148 -5.203 -1.847 1.00 91.50 100 LYS A N 1
ATOM 772 C CA . LYS A 1 100 ? -12.321 -5.989 -1.476 1.00 91.50 100 LYS A CA 1
ATOM 773 C C . LYS A 1 100 ? -13.007 -5.381 -0.250 1.00 91.50 100 LYS A C 1
ATOM 775 O O . LYS A 1 100 ? -12.411 -5.324 0.829 1.00 91.50 100 LYS A O 1
ATOM 780 N N . ARG A 1 101 ? -14.253 -4.923 -0.399 1.00 90.75 101 ARG A N 1
ATOM 781 C CA . ARG A 1 101 ? -14.989 -4.175 0.637 1.00 90.75 101 ARG A CA 1
ATOM 782 C C . ARG A 1 101 ? -15.109 -4.971 1.928 1.00 90.75 101 ARG A C 1
ATOM 784 O O . ARG A 1 101 ? -14.733 -4.455 2.977 1.00 90.75 101 ARG A O 1
ATOM 791 N N . SER A 1 102 ? -15.534 -6.231 1.844 1.00 89.31 102 SER A N 1
ATOM 792 C CA . SER A 1 102 ? -15.648 -7.119 3.010 1.00 89.31 102 SER A CA 1
ATOM 793 C C . SER A 1 102 ? -14.362 -7.209 3.841 1.00 89.31 102 SER A C 1
ATOM 795 O O . SER A 1 102 ? -14.412 -7.307 5.068 1.00 89.31 102 SER A O 1
ATOM 797 N N . LYS A 1 103 ? -13.190 -7.138 3.197 1.00 88.38 103 LYS A N 1
ATOM 798 C CA . LYS A 1 103 ? -11.896 -7.162 3.888 1.00 88.38 103 LYS A CA 1
ATOM 799 C C . LYS A 1 103 ? -11.586 -5.845 4.578 1.00 88.38 103 LYS A C 1
ATOM 801 O O . LYS A 1 103 ? -11.099 -5.885 5.702 1.00 88.38 103 LYS A O 1
ATOM 806 N N . ILE A 1 104 ? -11.884 -4.715 3.938 1.00 88.81 104 ILE A N 1
ATOM 807 C CA . ILE A 1 104 ? -11.685 -3.378 4.511 1.00 88.81 104 ILE A CA 1
ATOM 808 C C . ILE A 1 104 ? -12.613 -3.154 5.710 1.00 88.81 104 ILE A C 1
ATOM 810 O O . ILE A 1 104 ? -12.158 -2.727 6.769 1.00 88.81 104 ILE A O 1
ATOM 814 N N . GLU A 1 105 ? -13.891 -3.513 5.592 1.00 87.50 105 GLU A N 1
ATOM 815 C CA . GLU A 1 105 ? -14.866 -3.386 6.682 1.00 87.50 105 GLU A CA 1
ATOM 816 C C . GLU A 1 105 ? -14.488 -4.231 7.902 1.00 87.50 105 GLU A C 1
ATOM 818 O O . GLU A 1 105 ? -14.592 -3.757 9.030 1.00 87.50 105 GLU A O 1
ATOM 823 N N . ALA A 1 106 ? -13.955 -5.440 7.693 1.00 83.94 106 ALA A N 1
ATOM 824 C CA . ALA A 1 106 ? -13.454 -6.285 8.777 1.00 83.94 106 ALA A CA 1
ATOM 825 C C . ALA A 1 106 ? -12.249 -5.678 9.528 1.00 83.94 106 ALA A C 1
ATOM 827 O O . ALA A 1 106 ? -11.905 -6.141 10.617 1.00 83.94 1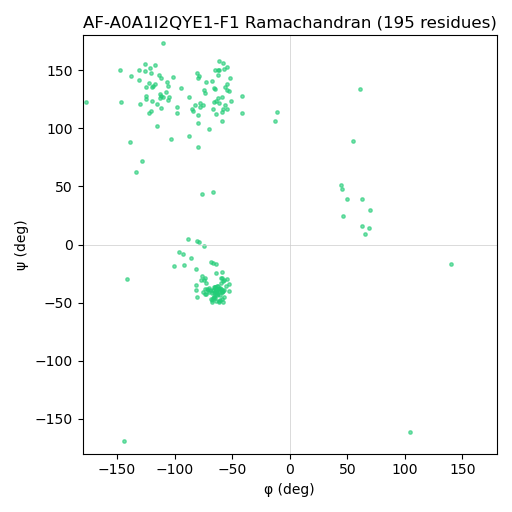06 ALA A O 1
ATOM 828 N N . MET A 1 107 ? -11.577 -4.671 8.959 1.00 80.00 107 MET A N 1
ATOM 829 C CA . MET A 1 107 ? -10.501 -3.933 9.635 1.00 80.00 107 MET A CA 1
ATOM 830 C C . MET A 1 107 ? -10.944 -2.598 10.205 1.00 80.00 107 MET A C 1
ATOM 832 O O . MET A 1 107 ? -10.209 -2.037 11.023 1.00 80.00 107 MET A O 1
ATOM 836 N N . ALA A 1 108 ? -12.075 -2.072 9.735 1.00 75.50 108 ALA A N 1
ATOM 837 C CA . ALA A 1 108 ? -12.560 -0.784 10.169 1.00 75.50 108 ALA A CA 1
ATOM 838 C C . ALA A 1 108 ? -12.714 -0.809 11.695 1.00 75.50 108 ALA A C 1
ATOM 840 O O . ALA A 1 108 ? -13.216 -1.794 12.251 1.00 75.50 108 ALA A O 1
ATOM 841 N N . PRO A 1 109 ? -12.271 0.244 12.401 1.00 63.59 109 PRO A N 1
ATOM 842 C CA . PRO A 1 109 ? -12.531 0.344 13.826 1.00 63.59 109 PRO A CA 1
ATOM 843 C C . PRO A 1 109 ? -14.047 0.261 14.014 1.00 63.59 109 PRO A C 1
ATOM 845 O O . PRO A 1 109 ? -14.771 1.063 13.425 1.00 63.59 109 PRO A O 1
ATOM 848 N N . LEU A 1 110 ? -14.511 -0.748 14.765 1.00 55.47 110 LEU A N 1
ATOM 849 C CA . LEU A 1 110 ? -15.932 -1.039 14.973 1.00 55.47 110 LEU A CA 1
ATOM 850 C C . LEU A 1 110 ? -16.693 0.273 15.180 1.00 55.47 110 LEU A C 1
ATOM 852 O O . LEU A 1 110 ? -16.481 0.965 16.179 1.00 55.47 110 LEU A O 1
ATOM 856 N N . LYS A 1 111 ? -17.565 0.632 14.229 1.00 48.53 111 LYS A N 1
ATOM 857 C CA . LYS A 1 111 ? -18.520 1.716 14.444 1.00 48.53 111 LYS A CA 1
ATOM 858 C C . LYS A 1 111 ? -19.349 1.300 15.654 1.00 48.53 111 LYS A C 1
ATOM 860 O O . LYS A 1 111 ? -20.067 0.307 15.599 1.00 48.53 111 LYS A O 1
ATOM 865 N N . THR A 1 112 ? -19.218 2.032 16.754 1.00 43.00 112 THR A N 1
ATOM 866 C CA . THR A 1 112 ? -19.884 1.804 18.046 1.00 43.00 112 THR A CA 1
ATOM 867 C C . THR A 1 112 ? -21.411 2.019 17.975 1.00 43.00 112 THR A C 1
ATOM 869 O O . THR A 1 112 ? -21.972 2.703 18.823 1.00 43.00 112 THR A O 1
ATOM 872 N N . GLY A 1 113 ? -22.100 1.502 16.952 1.00 42.44 113 GLY A N 1
ATOM 873 C CA . GLY A 1 113 ? -23.469 1.910 16.625 1.00 42.44 113 GLY A CA 1
ATOM 874 C C . GLY A 1 113 ? -24.445 0.827 16.173 1.00 42.44 113 GLY A C 1
ATOM 875 O O . GLY A 1 113 ? -25.621 0.972 16.471 1.00 42.44 113 GLY A O 1
ATOM 876 N N . GLU A 1 114 ? -24.028 -0.262 15.523 1.00 39.25 114 GLU A N 1
ATOM 877 C CA . GLU A 1 114 ? -24.987 -1.261 15.013 1.00 39.25 114 GLU A CA 1
ATOM 878 C C . GLU A 1 114 ? -24.484 -2.687 15.247 1.00 39.25 114 GLU A C 1
ATOM 880 O O . GLU A 1 114 ? -23.809 -3.294 14.421 1.00 39.25 114 GLU A O 1
ATOM 885 N N . ILE A 1 115 ? -24.822 -3.223 16.422 1.00 38.44 115 ILE A N 1
ATOM 886 C CA . ILE A 1 115 ? -24.723 -4.651 16.724 1.00 38.44 115 ILE A CA 1
ATOM 887 C C . ILE A 1 115 ? -26.038 -5.294 16.269 1.00 38.44 115 ILE A C 1
ATOM 889 O O . ILE A 1 115 ? -27.012 -5.337 17.018 1.00 38.44 115 ILE A O 1
ATOM 893 N N . GLY A 1 116 ? -26.061 -5.805 15.040 1.00 35.75 116 GLY A N 1
ATOM 894 C CA . GLY A 1 116 ? -26.917 -6.937 14.694 1.00 35.75 116 GLY A CA 1
ATOM 895 C C . GLY A 1 116 ? -26.234 -8.210 15.192 1.00 35.75 116 GLY A C 1
ATOM 896 O O . GLY A 1 116 ? -25.160 -8.558 14.710 1.00 35.75 116 GLY A O 1
ATOM 897 N N . ALA A 1 117 ? -26.805 -8.857 16.208 1.00 39.72 117 ALA A N 1
ATOM 898 C CA . ALA A 1 117 ? -26.265 -10.071 16.828 1.00 39.72 117 ALA A CA 1
ATOM 899 C C . ALA A 1 117 ? -26.068 -11.218 15.806 1.00 39.72 117 ALA A C 1
ATOM 901 O O . ALA A 1 117 ? -26.846 -11.335 14.858 1.00 39.72 117 ALA A O 1
ATOM 902 N N . PRO A 1 118 ? -25.097 -12.124 16.043 1.00 37.56 118 PRO A N 1
ATOM 903 C CA . PRO A 1 118 ? -25.479 -13.305 16.817 1.00 37.56 118 PRO A CA 1
ATOM 904 C C . PRO A 1 118 ? -24.467 -13.760 17.890 1.00 37.56 118 PRO A C 1
ATOM 906 O O . PRO A 1 118 ? -23.258 -13.731 17.698 1.00 37.56 118 PRO A O 1
ATOM 909 N N . ALA A 1 119 ? -25.064 -14.266 18.977 1.00 34.53 119 ALA A N 1
ATOM 910 C CA . ALA A 1 119 ? -24.568 -15.095 20.086 1.00 34.53 119 ALA A CA 1
ATOM 911 C C . ALA A 1 119 ? -23.441 -14.558 21.012 1.00 34.53 119 ALA A C 1
ATOM 913 O O . ALA A 1 119 ? -22.430 -14.031 20.558 1.00 34.53 119 ALA A O 1
ATOM 914 N N . PRO A 1 120 ? -23.602 -14.705 22.346 1.00 38.12 120 PRO A N 1
ATOM 915 C CA . PRO A 1 120 ? -22.820 -13.972 23.334 1.00 38.12 120 PRO A CA 1
ATOM 916 C C . PRO A 1 120 ? -21.451 -14.618 23.585 1.00 38.12 120 PRO A C 1
ATOM 918 O O . PRO A 1 120 ? -21.360 -15.736 24.087 1.00 38.12 120 PRO A O 1
ATOM 921 N N . ALA A 1 121 ? -20.378 -13.872 23.322 1.00 40.50 121 ALA A N 1
ATOM 922 C CA . ALA A 1 121 ? -19.114 -14.061 24.027 1.00 40.50 121 ALA A CA 1
ATOM 923 C C . ALA A 1 121 ? -19.206 -13.361 25.400 1.00 40.50 121 ALA A C 1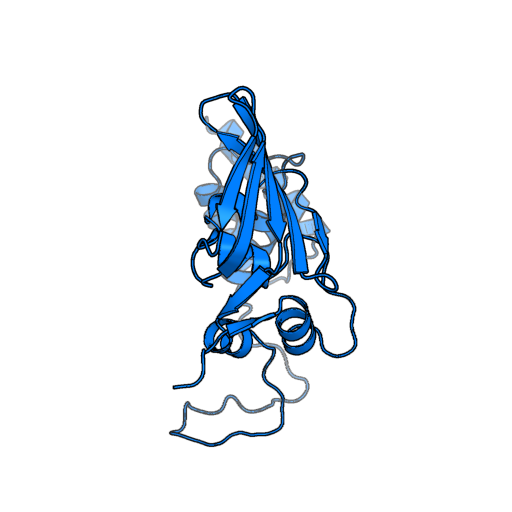
ATOM 925 O O . ALA A 1 121 ? -19.843 -12.306 25.501 1.00 40.50 121 ALA A O 1
ATOM 926 N N . PRO A 1 122 ? -18.620 -13.928 26.469 1.00 35.03 122 PRO A N 1
ATOM 927 C CA . PRO A 1 122 ? -18.811 -13.428 27.821 1.00 35.03 122 PRO A CA 1
ATOM 928 C C . PRO A 1 122 ? -18.242 -12.013 27.956 1.00 35.03 122 PRO A C 1
ATOM 930 O O . PRO A 1 122 ? -17.075 -11.742 27.679 1.00 35.03 122 PRO A O 1
ATOM 933 N N . THR A 1 123 ? -19.118 -11.107 28.374 1.00 35.72 123 THR A N 1
ATOM 934 C CA . THR A 1 123 ? -18.874 -9.686 28.604 1.00 35.72 123 THR A CA 1
ATOM 935 C C . THR A 1 123 ? -17.763 -9.464 29.627 1.00 35.72 123 THR A C 1
ATOM 937 O O . THR A 1 123 ? -17.944 -9.766 30.808 1.00 35.72 123 THR A O 1
ATOM 940 N N . LEU A 1 124 ? -16.653 -8.848 29.212 1.00 35.28 124 LEU A N 1
ATOM 941 C CA . LEU A 1 124 ? -15.757 -8.169 30.145 1.00 35.28 124 LEU A CA 1
ATOM 942 C C . LEU A 1 124 ? -16.359 -6.806 30.484 1.00 35.28 124 LEU A C 1
ATOM 944 O O . LEU A 1 124 ? -16.386 -5.876 29.676 1.00 35.28 124 LEU A O 1
ATOM 948 N N . ALA A 1 125 ? -16.911 -6.746 31.692 1.00 35.28 125 ALA A N 1
ATOM 949 C CA . ALA A 1 125 ? -17.485 -5.562 32.296 1.00 35.28 125 ALA A CA 1
ATOM 950 C C . ALA A 1 125 ? -16.488 -4.393 32.304 1.00 35.28 125 ALA A C 1
ATOM 952 O O . ALA A 1 125 ? -15.311 -4.546 32.636 1.00 35.28 125 ALA A O 1
ATOM 953 N N . LYS A 1 126 ? -17.000 -3.200 31.987 1.00 37.19 126 LYS A N 1
ATOM 954 C CA . LYS A 1 126 ? -16.347 -1.926 32.288 1.00 37.19 126 LYS A CA 1
ATOM 955 C C . LYS A 1 126 ? -16.136 -1.836 33.799 1.00 37.19 126 LYS A C 1
ATOM 957 O O . LYS A 1 126 ? -17.091 -1.571 34.522 1.00 37.19 126 LYS A O 1
ATOM 962 N N . ASN A 1 127 ? -14.898 -1.990 34.255 1.00 32.28 127 ASN A N 1
ATOM 963 C CA . ASN A 1 127 ? -14.517 -1.574 35.596 1.00 32.28 127 ASN A CA 1
ATOM 964 C C . ASN A 1 127 ? -13.861 -0.196 35.529 1.00 32.28 127 ASN A C 1
ATOM 966 O O . ASN A 1 127 ? -12.852 0.025 34.861 1.00 32.28 127 ASN A O 1
ATOM 970 N N . GLN A 1 128 ? -14.528 0.730 36.209 1.00 31.23 128 GLN A N 1
ATOM 971 C CA . GLN A 1 128 ? -14.035 2.033 36.622 1.00 31.23 128 GLN A CA 1
ATOM 972 C C . GLN A 1 128 ? -12.733 1.872 37.423 1.00 31.23 128 GLN A C 1
ATOM 974 O O . GLN A 1 128 ? -12.523 0.836 38.047 1.00 31.23 128 GLN A O 1
ATOM 979 N N . GLY A 1 129 ? -11.887 2.908 37.379 1.00 35.34 129 GLY A N 1
ATOM 980 C CA . GLY A 1 129 ? -10.582 3.034 38.039 1.00 35.34 129 GLY A CA 1
ATOM 981 C C . GLY A 1 129 ? -10.257 1.990 39.111 1.00 35.34 129 GLY A C 1
ATOM 982 O O . GLY A 1 129 ? -10.761 2.041 40.227 1.00 35.34 129 GLY A O 1
ATOM 983 N N . GLY A 1 130 ? -9.363 1.069 38.769 1.00 29.23 130 GLY A N 1
ATOM 984 C CA . GLY A 1 130 ? -8.860 0.045 39.671 1.00 29.23 130 GLY A CA 1
ATOM 985 C C . GLY A 1 130 ? -7.796 -0.775 38.955 1.00 29.23 130 GLY A C 1
ATOM 986 O O . GLY A 1 130 ? -8.048 -1.288 37.872 1.00 29.23 130 GLY A O 1
ATOM 987 N N . ASN A 1 131 ? -6.600 -0.805 39.543 1.00 38.00 131 ASN A N 1
ATOM 988 C CA . ASN A 1 131 ? -5.402 -1.565 39.173 1.00 38.00 131 ASN A CA 1
ATOM 989 C C . ASN A 1 131 ? -5.604 -2.656 38.084 1.00 38.00 131 ASN A C 1
ATOM 991 O O . ASN A 1 131 ? -6.285 -3.649 38.361 1.00 38.00 131 ASN A O 1
ATOM 995 N N . PRO A 1 132 ? -5.009 -2.531 36.876 1.00 38.72 132 PRO A N 1
ATOM 996 C CA . PRO A 1 132 ? -5.137 -3.546 35.836 1.00 38.72 132 PRO A CA 1
ATOM 997 C C . PRO A 1 132 ? -4.501 -4.861 36.292 1.00 38.72 132 PRO A C 1
ATOM 999 O O . PRO A 1 132 ? -3.285 -4.973 36.462 1.00 38.72 132 PRO A O 1
ATOM 1002 N N . GLY A 1 133 ? -5.344 -5.870 36.501 1.00 38.97 133 GLY A N 1
ATOM 1003 C CA . GLY A 1 133 ? -4.912 -7.234 36.759 1.00 38.97 133 GLY A CA 1
ATOM 1004 C C . GLY A 1 133 ? -4.115 -7.771 35.573 1.00 38.97 133 GLY A C 1
ATOM 1005 O O . GLY A 1 133 ? -4.633 -7.836 34.466 1.00 38.97 133 GLY A O 1
ATOM 1006 N N . LYS A 1 134 ? -2.868 -8.169 35.854 1.00 43.16 134 LYS A N 1
ATOM 1007 C CA . LYS A 1 134 ? -1.921 -8.863 34.965 1.00 43.16 134 LYS A CA 1
ATOM 1008 C C . LYS A 1 134 ? -1.650 -8.141 33.640 1.00 43.16 134 LYS A C 1
ATOM 1010 O O . LYS A 1 134 ? -2.260 -8.413 32.615 1.00 43.16 134 LYS A O 1
ATOM 1015 N N . TYR A 1 135 ? -0.648 -7.265 33.687 1.00 49.31 135 TYR A N 1
ATOM 1016 C CA . TYR A 1 135 ? 0.033 -6.729 32.511 1.00 49.31 135 TYR A CA 1
ATOM 1017 C C . TYR A 1 135 ? 0.481 -7.883 31.597 1.00 49.31 135 TYR A C 1
ATOM 1019 O O . TYR A 1 135 ? 1.189 -8.788 32.047 1.00 49.31 135 TYR A O 1
ATOM 1027 N N . ASP A 1 136 ? 0.055 -7.862 30.335 1.00 54.25 136 ASP A N 1
ATOM 1028 C CA . ASP A 1 136 ? 0.480 -8.828 29.324 1.00 54.25 136 ASP A CA 1
ATOM 1029 C C . ASP A 1 136 ? 1.870 -8.429 28.806 1.00 54.25 136 ASP A C 1
ATOM 1031 O O . ASP A 1 136 ? 2.039 -7.693 27.830 1.00 54.25 136 ASP A O 1
ATOM 1035 N N . TRP A 1 137 ? 2.888 -8.848 29.558 1.00 50.47 137 TRP A N 1
ATOM 1036 C CA . TRP A 1 137 ? 4.293 -8.532 29.301 1.00 50.47 137 TRP A CA 1
ATOM 1037 C C . TRP A 1 137 ? 4.751 -8.969 27.910 1.00 50.47 137 TRP A C 1
ATOM 1039 O O . TRP A 1 137 ? 5.584 -8.287 27.317 1.00 50.47 137 TRP A O 1
ATOM 1049 N N . ALA A 1 138 ? 4.169 -10.037 27.362 1.00 50.44 138 ALA A N 1
ATOM 1050 C CA . ALA A 1 138 ? 4.493 -10.526 26.027 1.00 50.44 138 ALA A CA 1
ATOM 1051 C C . ALA A 1 138 ? 4.099 -9.511 24.942 1.00 50.44 138 ALA A C 1
ATOM 1053 O O . ALA A 1 138 ? 4.834 -9.319 23.971 1.00 50.44 138 ALA A O 1
ATOM 1054 N N . VAL A 1 139 ? 2.981 -8.803 25.132 1.00 54.28 139 VAL A N 1
ATOM 1055 C CA . VAL A 1 139 ? 2.517 -7.755 24.210 1.00 54.28 139 VAL A CA 1
ATOM 1056 C C . VAL A 1 139 ? 3.382 -6.499 24.331 1.00 54.28 139 VAL A C 1
ATOM 1058 O O . VAL A 1 139 ? 3.776 -5.922 23.316 1.00 54.28 139 VAL A O 1
ATOM 1061 N N . ALA A 1 140 ? 3.737 -6.093 25.554 1.00 54.28 140 ALA A N 1
ATOM 1062 C CA . ALA A 1 140 ? 4.576 -4.914 25.783 1.00 54.28 140 ALA A CA 1
ATOM 1063 C C . ALA A 1 140 ? 6.007 -5.107 25.249 1.00 54.28 140 ALA A C 1
ATOM 1065 O O . ALA A 1 140 ? 6.521 -4.249 24.531 1.00 54.28 140 ALA A O 1
ATOM 1066 N N . VAL A 1 141 ? 6.624 -6.257 25.539 1.00 55.25 141 VAL A N 1
ATOM 1067 C CA . VAL A 1 141 ? 7.959 -6.617 25.036 1.00 55.25 141 VAL A CA 1
ATOM 1068 C C . VAL A 1 141 ? 7.924 -6.766 23.515 1.00 55.25 141 VAL A C 1
ATOM 1070 O O . VAL A 1 141 ? 8.761 -6.181 22.829 1.00 55.25 141 VAL A O 1
ATOM 1073 N N . GLY A 1 142 ? 6.920 -7.465 22.975 1.00 55.12 142 GLY A N 1
ATOM 1074 C CA . GLY A 1 142 ? 6.767 -7.664 21.533 1.00 55.12 142 GLY A CA 1
ATOM 1075 C C . GLY A 1 142 ? 6.639 -6.352 20.759 1.00 55.12 142 GLY A C 1
ATOM 1076 O O . GLY A 1 142 ? 7.284 -6.186 19.729 1.00 55.12 142 GLY A O 1
ATOM 1077 N N . THR A 1 143 ? 5.884 -5.385 21.288 1.00 55.94 143 THR A N 1
ATOM 1078 C CA . THR A 1 143 ? 5.689 -4.075 20.643 1.00 55.94 143 THR A CA 1
ATO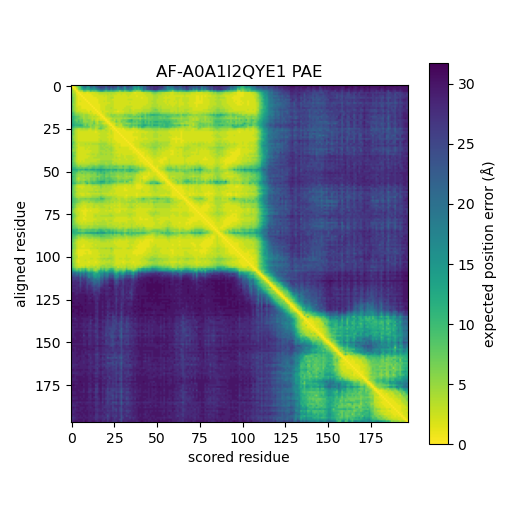M 1079 C C . THR A 1 143 ? 6.985 -3.259 20.583 1.00 55.94 143 THR A C 1
ATOM 1081 O O . THR A 1 143 ? 7.232 -2.559 19.602 1.00 55.94 143 THR A O 1
ATOM 1084 N N . ILE A 1 144 ? 7.834 -3.346 21.610 1.00 56.59 144 ILE A N 1
ATOM 1085 C CA . ILE A 1 144 ? 9.077 -2.564 21.682 1.00 56.59 144 ILE A CA 1
ATOM 1086 C C . ILE A 1 144 ? 10.196 -3.215 20.862 1.00 56.59 144 ILE A C 1
ATOM 1088 O O . ILE A 1 144 ? 10.916 -2.508 20.163 1.00 56.59 144 ILE A O 1
ATOM 1092 N N . VAL A 1 145 ? 10.298 -4.548 20.872 1.00 55.22 145 VAL A N 1
ATOM 1093 C CA . VAL A 1 145 ? 11.229 -5.280 19.994 1.00 55.22 145 VAL A CA 1
ATOM 1094 C C . VAL A 1 145 ? 10.904 -5.006 18.520 1.00 55.22 145 VAL A C 1
ATOM 1096 O O . VAL A 1 145 ? 11.813 -4.791 17.719 1.00 55.22 145 VAL A O 1
ATOM 1099 N N . PHE A 1 146 ? 9.616 -4.900 18.170 1.00 52.59 146 PHE A N 1
ATOM 1100 C CA . PHE A 1 146 ? 9.193 -4.516 16.819 1.00 52.59 146 PHE A CA 1
ATOM 1101 C C . PHE A 1 146 ? 9.627 -3.094 16.432 1.00 52.59 146 PHE A C 1
ATOM 1103 O O . PHE A 1 146 ? 10.018 -2.876 15.290 1.00 52.59 146 PHE A O 1
ATOM 1110 N N . LYS A 1 147 ? 9.636 -2.138 17.376 1.00 52.72 147 LYS A N 1
ATOM 1111 C CA . LYS A 1 147 ? 10.146 -0.770 17.145 1.00 52.72 147 LYS A CA 1
ATOM 1112 C C . LYS A 1 147 ? 11.664 -0.708 16.901 1.00 52.72 147 LYS A C 1
ATOM 1114 O O . LYS A 1 147 ? 12.155 0.324 16.457 1.00 52.72 147 LYS A O 1
ATOM 1119 N N . TRP A 1 148 ? 12.427 -1.758 17.214 1.00 51.56 148 TRP A N 1
ATOM 1120 C CA . TRP A 1 148 ? 13.874 -1.820 16.941 1.00 51.56 148 TRP A CA 1
ATOM 1121 C C . TRP A 1 148 ? 14.218 -2.539 15.638 1.00 51.56 148 TRP A C 1
ATOM 1123 O O . TRP A 1 148 ? 15.367 -2.505 15.219 1.00 51.56 148 TRP A O 1
ATOM 1133 N N . SER A 1 149 ? 13.233 -3.139 14.964 1.00 45.88 149 SER A N 1
ATOM 1134 C CA . SER A 1 149 ? 13.422 -3.736 13.636 1.00 45.88 149 SER A CA 1
ATOM 1135 C C . SER A 1 149 ? 13.385 -2.720 12.482 1.00 45.88 149 SER A C 1
ATOM 1137 O O . SER A 1 149 ? 13.501 -3.133 11.331 1.00 45.88 149 SER A O 1
ATOM 1139 N N . ASP A 1 150 ? 13.262 -1.413 12.753 1.00 45.59 150 ASP A N 1
ATOM 1140 C CA . ASP A 1 150 ? 13.360 -0.374 11.718 1.00 45.59 150 ASP A CA 1
ATOM 1141 C C . ASP A 1 150 ? 14.776 -0.329 11.095 1.00 45.59 150 ASP A C 1
ATOM 1143 O O . ASP A 1 150 ? 15.776 -0.308 11.826 1.00 45.59 150 ASP A O 1
ATOM 1147 N N . PRO A 1 151 ? 14.901 -0.272 9.754 1.00 40.09 151 PRO A N 1
ATOM 1148 C CA . PRO A 1 151 ? 16.182 -0.303 9.057 1.00 40.09 151 PRO A CA 1
ATOM 1149 C C . PRO A 1 151 ? 16.945 1.004 9.302 1.00 40.09 151 PRO A C 1
ATOM 1151 O O . PRO A 1 151 ? 16.678 2.040 8.697 1.00 40.09 151 PRO A O 1
ATOM 1154 N N . GLY A 1 152 ? 17.891 0.948 10.236 1.00 48.25 152 GLY A N 1
ATOM 1155 C CA . GLY A 1 152 ? 18.677 2.092 10.701 1.00 48.25 152 GLY A CA 1
ATOM 1156 C C . GLY A 1 152 ? 18.911 2.086 12.211 1.00 48.25 152 GLY A C 1
ATOM 1157 O O . GLY A 1 152 ? 19.835 2.750 12.676 1.00 48.25 152 GLY A O 1
ATOM 1158 N N . ASN A 1 153 ? 18.137 1.299 12.967 1.00 50.44 153 ASN A N 1
ATOM 1159 C CA . ASN A 1 153 ? 18.421 1.009 14.364 1.00 50.44 153 ASN A CA 1
ATOM 1160 C C . ASN A 1 153 ? 18.806 -0.460 14.562 1.00 50.44 153 ASN A C 1
ATOM 1162 O O . ASN A 1 153 ? 18.342 -1.371 13.887 1.00 50.44 153 ASN A O 1
ATOM 1166 N N . TRP A 1 154 ? 19.746 -0.614 15.483 1.00 45.56 154 TRP A N 1
ATOM 1167 C CA . TRP A 1 154 ? 20.421 -1.825 15.920 1.00 45.56 154 TRP A CA 1
ATOM 1168 C C . TRP A 1 154 ? 19.498 -3.054 16.066 1.00 45.56 154 TRP A C 1
ATOM 1170 O O . TRP A 1 154 ? 18.493 -2.995 16.771 1.00 45.56 154 TRP A O 1
ATOM 1180 N N . GLN A 1 155 ? 19.880 -4.174 15.436 1.00 54.09 155 GLN A N 1
ATOM 1181 C CA . GLN A 1 155 ? 19.178 -5.461 15.501 1.00 54.09 155 GLN A CA 1
ATOM 1182 C C . GLN A 1 155 ? 20.026 -6.499 16.259 1.00 54.09 155 GLN A C 1
ATOM 1184 O O . GLN A 1 155 ? 21.188 -6.703 15.896 1.00 54.09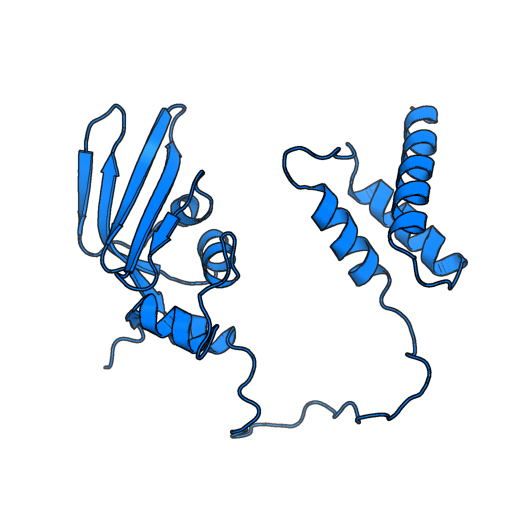 155 GLN A O 1
ATOM 1189 N N . PRO A 1 156 ? 19.490 -7.179 17.288 1.00 51.41 156 PRO A N 1
ATOM 1190 C CA . PRO A 1 156 ? 20.183 -8.297 17.915 1.00 51.41 156 PRO A CA 1
ATOM 1191 C C . PRO A 1 156 ? 20.172 -9.526 16.993 1.00 51.41 156 PRO A C 1
ATOM 1193 O O . PRO A 1 156 ? 19.156 -9.834 16.375 1.00 51.41 156 PRO A O 1
ATOM 1196 N N . LEU A 1 157 ? 21.299 -10.246 16.936 1.00 50.59 157 LEU A N 1
ATOM 1197 C CA . LEU A 1 157 ? 21.469 -11.472 16.136 1.00 50.59 157 LEU A CA 1
ATOM 1198 C C . LEU A 1 157 ? 20.484 -12.591 16.521 1.00 50.59 157 LEU A C 1
ATOM 1200 O O . LEU A 1 157 ? 20.102 -13.375 15.661 1.00 50.59 157 LEU A O 1
ATOM 1204 N N . ASP A 1 158 ? 20.045 -12.624 17.783 1.00 61.84 158 ASP A N 1
ATOM 1205 C CA . ASP A 1 158 ? 19.188 -13.670 18.350 1.00 61.84 158 ASP A CA 1
ATOM 1206 C C . ASP A 1 158 ? 17.966 -13.033 19.054 1.00 61.84 158 ASP A C 1
ATOM 1208 O O . ASP A 1 158 ? 17.866 -12.961 20.282 1.00 61.84 158 ASP A O 1
ATOM 1212 N N . VAL A 1 159 ? 17.031 -12.502 18.255 1.00 59.50 159 VAL A N 1
ATOM 1213 C CA . VAL A 1 159 ? 15.833 -11.757 18.711 1.00 59.50 159 VAL A CA 1
ATOM 1214 C C . VAL A 1 159 ? 14.976 -12.561 19.701 1.00 59.50 159 VAL A C 1
ATOM 1216 O O . VAL A 1 159 ? 14.411 -11.997 20.641 1.00 59.50 159 VAL A O 1
ATOM 1219 N N . GLU A 1 160 ? 14.887 -13.878 19.515 1.00 59.78 160 GLU A N 1
ATOM 1220 C CA . GLU A 1 160 ? 14.087 -14.761 20.369 1.00 59.78 160 GLU A CA 1
ATOM 1221 C C . GLU A 1 160 ? 14.673 -14.912 21.779 1.00 59.78 160 GLU A C 1
ATOM 1223 O O . GLU A 1 160 ? 13.929 -14.886 22.762 1.00 59.78 160 GLU A O 1
ATOM 1228 N N . GLU A 1 161 ? 16.000 -14.992 21.903 1.00 62.34 161 GLU A N 1
ATOM 1229 C CA . GLU A 1 161 ? 16.678 -15.132 23.195 1.00 62.34 161 GLU A CA 1
ATOM 1230 C C . GLU A 1 161 ? 16.579 -13.836 24.013 1.00 62.34 161 GLU A C 1
ATOM 1232 O O . GLU A 1 161 ? 16.264 -13.855 25.207 1.00 62.34 161 GLU A O 1
ATOM 1237 N N . VAL A 1 162 ? 16.739 -12.686 23.347 1.00 61.38 162 VAL A N 1
ATOM 1238 C CA . VAL A 1 162 ? 16.571 -11.361 23.965 1.00 61.38 162 VAL A CA 1
ATOM 1239 C C . VAL A 1 162 ? 15.132 -11.162 24.445 1.00 61.38 162 VAL A C 1
ATOM 1241 O O . VAL A 1 162 ? 14.911 -10.668 25.555 1.00 61.38 162 VAL A O 1
ATOM 1244 N N . ARG A 1 163 ? 14.143 -11.593 23.654 1.00 63.59 163 ARG A N 1
ATOM 1245 C CA . ARG A 1 163 ? 12.729 -11.545 24.040 1.00 63.59 163 ARG A CA 1
ATOM 1246 C C . ARG A 1 163 ? 12.452 -12.398 25.279 1.00 63.59 163 ARG A C 1
ATOM 1248 O O . ARG A 1 163 ? 11.866 -11.891 26.234 1.00 63.59 163 ARG A O 1
ATOM 1255 N N . ALA A 1 164 ? 12.911 -13.649 25.298 1.00 64.19 164 ALA A N 1
ATOM 1256 C CA . ALA A 1 164 ? 12.707 -14.556 26.428 1.00 64.19 164 ALA A CA 1
ATOM 1257 C C . ALA A 1 164 ? 13.363 -14.039 27.727 1.00 64.19 164 ALA A C 1
ATOM 1259 O O . ALA A 1 164 ? 12.783 -14.128 28.818 1.00 64.19 164 ALA A O 1
ATOM 1260 N N . ALA A 1 165 ? 14.552 -13.440 27.619 1.00 65.69 165 ALA A N 1
ATOM 1261 C CA . ALA A 1 165 ? 15.257 -12.841 28.750 1.00 65.69 165 ALA A CA 1
ATOM 1262 C C . ALA A 1 165 ? 14.534 -11.596 29.302 1.00 65.69 165 ALA A C 1
ATOM 1264 O O . ALA A 1 165 ? 14.409 -11.443 30.522 1.00 65.69 165 ALA A O 1
ATOM 1265 N N . LEU A 1 166 ? 14.009 -10.734 28.424 1.00 64.88 166 LEU A N 1
ATOM 1266 C CA . LEU A 1 166 ? 13.223 -9.557 28.811 1.00 64.88 166 LEU A CA 1
ATOM 1267 C C . LEU A 1 166 ? 11.900 -9.952 29.478 1.00 64.88 166 LEU A C 1
ATOM 1269 O O . LEU A 1 166 ? 11.571 -9.415 30.537 1.00 64.88 166 LEU A O 1
ATOM 1273 N N . GLU A 1 167 ? 11.175 -10.921 28.914 1.00 63.47 167 GLU A N 1
ATOM 1274 C CA . GLU A 1 167 ? 9.934 -11.446 29.498 1.00 63.47 167 GLU A CA 1
ATOM 1275 C C . GLU A 1 167 ? 10.176 -11.982 30.918 1.00 63.47 167 GLU A C 1
ATOM 1277 O O . GLU A 1 167 ? 9.460 -11.618 31.854 1.00 63.47 167 GLU A O 1
ATOM 1282 N N . TH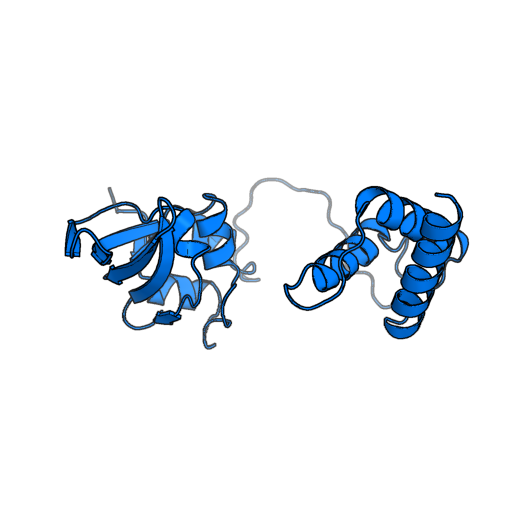R A 1 168 ? 11.252 -12.749 31.118 1.00 65.19 168 THR A N 1
ATOM 1283 C CA . THR A 1 168 ? 11.631 -13.283 32.437 1.00 65.19 168 THR A CA 1
ATOM 1284 C C . THR A 1 168 ? 11.994 -12.174 33.434 1.00 65.19 168 THR A C 1
ATOM 1286 O O . THR A 1 168 ? 11.594 -12.217 34.603 1.00 65.19 168 THR A O 1
ATOM 1289 N N . HIS A 1 169 ? 12.740 -11.158 32.994 1.00 64.19 169 HIS A N 1
ATOM 1290 C CA . HIS A 1 169 ? 13.193 -10.068 33.858 1.00 64.19 169 HIS A CA 1
ATOM 1291 C C . HIS A 1 169 ? 12.035 -9.172 34.324 1.00 64.19 169 HIS A C 1
ATOM 1293 O O . HIS A 1 169 ? 11.904 -8.879 35.518 1.00 64.19 169 HIS A O 1
ATOM 1299 N N . PHE A 1 170 ? 11.150 -8.768 33.411 1.00 61.81 170 PHE A N 1
ATOM 1300 C CA . PHE A 1 170 ? 10.013 -7.912 33.753 1.00 61.81 170 PHE A CA 1
ATOM 1301 C C . PHE A 1 170 ? 8.925 -8.658 34.533 1.00 61.81 170 PHE A C 1
ATOM 1303 O O . PHE A 1 170 ? 8.363 -8.088 35.473 1.00 61.81 170 PHE A O 1
ATOM 1310 N N . ALA A 1 171 ? 8.717 -9.953 34.262 1.00 63.88 171 ALA A N 1
ATOM 1311 C CA . ALA A 1 171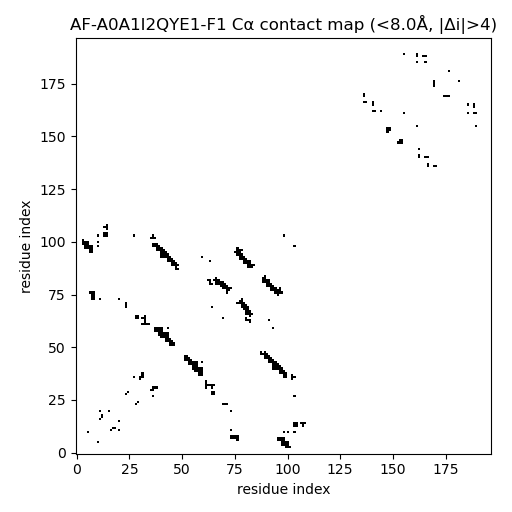 ? 7.829 -10.794 35.064 1.00 63.88 171 ALA A CA 1
ATOM 1312 C C . ALA A 1 171 ? 8.275 -10.881 36.537 1.00 63.88 171 ALA A C 1
ATOM 1314 O O . ALA A 1 171 ? 7.437 -10.837 37.438 1.00 63.88 171 ALA A O 1
ATOM 1315 N N . LYS A 1 172 ? 9.590 -10.942 36.799 1.00 60.12 172 LYS A N 1
ATOM 1316 C CA . LYS A 1 172 ? 10.148 -10.998 38.162 1.00 60.12 172 LYS A CA 1
ATOM 1317 C C . LYS A 1 172 ? 10.080 -9.657 38.900 1.00 60.12 172 LYS A C 1
ATOM 1319 O O . LYS A 1 172 ? 9.976 -9.634 40.123 1.00 60.12 172 LYS A O 1
ATOM 1324 N N . THR A 1 173 ? 10.146 -8.547 38.169 1.00 57.69 173 THR A N 1
ATOM 1325 C CA . THR A 1 173 ? 10.289 -7.206 38.760 1.00 57.69 173 THR A CA 1
ATOM 1326 C C . THR A 1 173 ? 8.937 -6.527 39.026 1.00 57.69 173 THR A C 1
ATOM 1328 O O . THR A 1 173 ? 8.888 -5.578 39.805 1.00 57.69 173 THR A O 1
ATOM 1331 N N . GLN A 1 174 ? 7.842 -7.005 38.406 1.00 55.59 174 GLN A N 1
ATOM 1332 C CA . GLN A 1 174 ? 6.462 -6.483 38.529 1.00 55.59 174 GLN A CA 1
ATOM 1333 C C . GLN A 1 174 ? 6.331 -4.948 38.418 1.00 55.59 174 GLN A C 1
ATOM 1335 O O . GLN A 1 174 ? 5.371 -4.352 38.906 1.00 55.59 174 GLN A O 1
ATOM 1340 N N . LYS A 1 175 ? 7.283 -4.281 37.761 1.00 54.78 175 LYS A N 1
ATOM 1341 C CA . LYS A 1 175 ? 7.284 -2.832 37.547 1.00 54.78 175 LYS A CA 1
ATOM 1342 C C . LYS A 1 175 ? 7.100 -2.550 36.068 1.00 54.78 175 LYS A C 1
ATOM 1344 O O . LYS A 1 175 ? 7.855 -3.072 35.252 1.00 54.78 175 LYS A O 1
ATOM 1349 N N . SER A 1 176 ? 6.097 -1.729 35.746 1.00 50.34 176 SER A N 1
ATOM 1350 C CA . SER A 1 176 ? 5.840 -1.256 34.381 1.00 50.34 176 SER A CA 1
ATOM 1351 C C . SER A 1 176 ? 7.118 -0.636 33.810 1.00 50.34 176 SER A C 1
ATOM 1353 O O . SER A 1 176 ? 7.735 0.175 34.510 1.00 50.34 176 SER A O 1
ATOM 1355 N N . PRO A 1 177 ? 7.547 -0.981 32.586 1.00 55.75 177 PRO A N 1
ATOM 1356 C CA . PRO A 1 177 ? 8.769 -0.438 32.038 1.00 55.75 177 PRO A CA 1
ATOM 1357 C C . PRO A 1 177 ? 8.480 0.996 31.615 1.00 55.75 177 PRO A C 1
ATOM 1359 O O . PRO A 1 177 ? 7.622 1.244 30.771 1.00 55.75 177 PRO A O 1
ATOM 1362 N N . ASP A 1 178 ? 9.204 1.944 32.193 1.00 57.72 178 ASP A N 1
ATOM 1363 C CA . ASP A 1 178 ? 9.431 3.215 31.519 1.00 57.72 178 ASP A CA 1
ATOM 1364 C C . ASP A 1 178 ? 10.274 2.917 30.265 1.00 57.72 178 ASP A C 1
ATOM 1366 O O . ASP A 1 178 ? 11.238 2.146 30.341 1.00 57.72 178 ASP A O 1
ATOM 1370 N N . GLU A 1 179 ? 9.920 3.482 29.110 1.00 52.84 179 GLU A N 1
ATOM 1371 C CA . GLU A 1 179 ? 10.576 3.212 27.817 1.00 52.84 179 GLU A CA 1
ATOM 1372 C C . GLU A 1 179 ? 12.103 3.443 27.894 1.00 52.84 179 GLU A C 1
ATOM 1374 O O . GLU A 1 179 ? 12.884 2.719 27.270 1.00 52.84 179 GLU A O 1
ATOM 1379 N N . LYS A 1 180 ? 12.558 4.368 28.759 1.00 57.88 180 LYS A N 1
ATOM 1380 C CA . LYS A 1 180 ? 13.987 4.613 29.029 1.00 57.88 180 LYS A CA 1
ATOM 1381 C C . LYS A 1 180 ? 14.659 3.501 29.840 1.00 57.88 180 LYS A C 1
ATOM 1383 O O . LYS A 1 180 ? 15.815 3.168 29.579 1.00 57.88 180 LYS A O 1
ATOM 1388 N N . LEU A 1 181 ? 13.960 2.934 30.825 1.00 59.31 181 LEU A N 1
ATOM 1389 C CA . LEU A 1 181 ? 14.455 1.816 31.639 1.00 59.31 181 LEU A CA 1
ATOM 1390 C C . LEU A 1 181 ? 14.514 0.530 30.813 1.00 59.31 181 LEU A C 1
ATOM 1392 O O . LEU A 1 181 ? 15.486 -0.214 30.915 1.00 59.31 181 LEU A O 1
ATOM 1396 N N . PHE A 1 182 ? 13.520 0.308 29.951 1.00 60.50 182 PHE A N 1
ATOM 1397 C CA . PHE A 1 182 ? 13.466 -0.849 29.062 1.00 60.50 182 PHE A CA 1
ATOM 1398 C C . PHE A 1 182 ? 14.653 -0.897 28.095 1.00 60.50 182 PHE A C 1
ATOM 1400 O O . PHE A 1 182 ? 15.326 -1.923 28.001 1.00 60.50 182 PHE A O 1
ATOM 1407 N N . LYS A 1 183 ? 14.964 0.229 27.435 1.00 58.72 183 LYS A N 1
ATOM 1408 C CA . LYS A 1 183 ? 16.099 0.322 26.505 1.00 58.72 183 LYS A CA 1
ATOM 1409 C C . LYS A 1 183 ? 17.431 -0.006 27.188 1.00 58.72 183 LYS A C 1
ATOM 1411 O O . LYS A 1 183 ? 18.182 -0.843 26.701 1.00 58.72 183 LYS A O 1
ATOM 1416 N N . LYS A 1 184 ? 17.672 0.580 28.364 1.00 64.12 184 LYS A N 1
ATOM 1417 C CA . LYS A 1 184 ? 18.893 0.340 29.148 1.00 64.12 184 LYS A CA 1
ATOM 1418 C C . LYS A 1 184 ? 19.035 -1.125 29.585 1.00 64.12 184 LYS A C 1
ATOM 1420 O O . LYS A 1 184 ? 20.144 -1.648 29.634 1.00 64.12 184 LYS A O 1
ATOM 1425 N N . TYR A 1 185 ? 17.924 -1.790 29.906 1.00 63.72 185 TYR A N 1
ATOM 1426 C CA . TYR A 1 185 ? 17.937 -3.202 30.292 1.00 63.72 185 TYR A CA 1
ATOM 1427 C C . TYR A 1 185 ? 18.174 -4.144 29.115 1.00 63.72 185 TYR A C 1
ATOM 1429 O O . TYR A 1 185 ? 18.904 -5.118 29.270 1.00 63.72 185 TYR A O 1
ATOM 1437 N N . ALA A 1 186 ? 17.609 -3.858 27.944 1.00 61.28 186 ALA A N 1
ATOM 1438 C CA . ALA A 1 186 ? 17.880 -4.660 26.758 1.00 61.28 186 ALA A CA 1
ATOM 1439 C C . ALA A 1 186 ? 19.335 -4.531 26.288 1.00 61.28 186 ALA A C 1
ATOM 1441 O O . ALA A 1 186 ? 19.947 -5.539 25.945 1.00 61.28 186 ALA A O 1
ATOM 1442 N N . GLU A 1 187 ? 19.910 -3.324 26.351 1.00 59.06 187 GLU A N 1
ATOM 1443 C CA . GLU A 1 187 ? 21.341 -3.102 26.103 1.00 59.06 187 GLU A CA 1
ATOM 1444 C C . GLU A 1 187 ? 22.212 -3.923 27.074 1.00 59.06 187 GLU A C 1
ATOM 1446 O O . GLU A 1 187 ? 23.194 -4.535 26.657 1.00 59.06 187 GLU A O 1
ATOM 1451 N N . TRP A 1 188 ? 21.834 -4.004 28.358 1.00 64.06 188 TRP A N 1
ATOM 1452 C CA . TRP A 1 188 ? 22.546 -4.822 29.348 1.00 64.06 188 TRP A CA 1
ATOM 1453 C C . TRP A 1 188 ? 22.425 -6.332 29.086 1.00 64.06 188 TRP A C 1
ATOM 1455 O O . TRP A 1 188 ? 23.439 -7.026 29.089 1.00 64.06 188 TRP A O 1
ATOM 1465 N N . ILE A 1 189 ? 21.213 -6.844 28.825 1.00 61.19 189 ILE A N 1
ATOM 1466 C CA . ILE A 1 189 ? 20.979 -8.267 28.506 1.00 61.19 189 ILE A CA 1
ATOM 1467 C C . ILE A 1 189 ? 21.797 -8.678 27.282 1.00 61.19 189 ILE A C 1
ATOM 1469 O O . ILE A 1 189 ? 22.395 -9.750 27.271 1.00 61.19 189 ILE A O 1
ATOM 1473 N N . PHE A 1 190 ? 21.873 -7.805 26.281 1.00 60.59 190 PHE A N 1
ATOM 1474 C CA . PHE A 1 190 ? 22.670 -8.050 25.093 1.00 60.59 190 PHE A CA 1
ATOM 1475 C C . PHE A 1 190 ? 24.169 -8.141 25.391 1.00 60.59 190 PHE A C 1
ATOM 1477 O O . PHE A 1 190 ? 24.799 -9.115 24.991 1.00 60.59 190 PHE A O 1
ATOM 1484 N N . GLN A 1 191 ? 24.731 -7.185 26.140 1.00 59.84 191 GLN A N 1
ATOM 1485 C CA . GLN A 1 191 ? 26.143 -7.246 26.539 1.00 59.84 191 GLN A CA 1
ATOM 1486 C C . GLN A 1 191 ? 26.464 -8.519 27.329 1.00 59.84 191 GLN A C 1
ATOM 1488 O O . GLN A 1 191 ? 27.579 -9.032 27.256 1.00 59.84 191 GLN A O 1
ATOM 1493 N N . GLU A 1 192 ? 25.499 -9.033 28.087 1.00 58.03 192 GLU A N 1
ATOM 1494 C CA . GLU A 1 192 ? 25.674 -10.255 28.863 1.00 58.03 192 GLU A CA 1
ATOM 1495 C C . GLU A 1 192 ? 25.588 -11.530 28.007 1.00 58.03 192 GLU A C 1
ATOM 1497 O O . GLU A 1 192 ? 26.259 -12.511 28.320 1.00 58.03 192 GLU A O 1
ATOM 1502 N N . ILE A 1 193 ? 24.802 -11.521 26.924 1.00 57.34 193 ILE A N 1
ATOM 1503 C CA . ILE A 1 193 ? 24.752 -12.606 25.928 1.00 57.34 193 ILE A CA 1
ATOM 1504 C C . ILE A 1 193 ? 26.022 -12.593 25.068 1.00 57.34 193 ILE A C 1
ATOM 1506 O O . ILE A 1 193 ? 26.619 -13.642 24.838 1.00 57.34 193 ILE A O 1
ATOM 1510 N N . GLU A 1 194 ? 26.485 -11.414 24.648 1.00 55.12 194 GLU A N 1
ATOM 1511 C CA . GLU A 1 194 ? 27.695 -11.261 23.835 1.00 55.12 194 GLU A CA 1
ATOM 1512 C C . GLU A 1 194 ? 28.956 -11.706 24.591 1.00 55.12 194 GLU A C 1
ATOM 1514 O O . GLU A 1 194 ? 29.794 -12.391 24.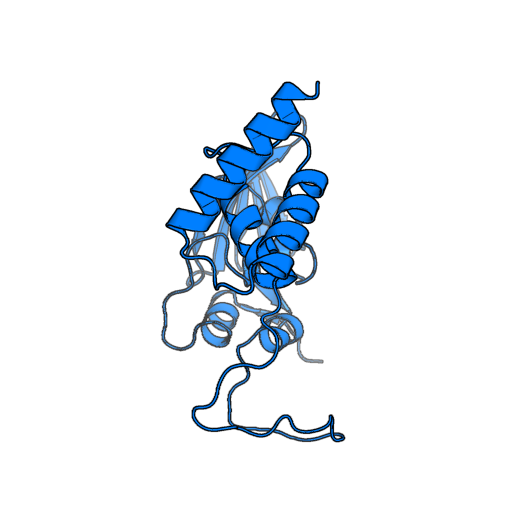022 1.00 55.12 194 GLU A O 1
ATOM 1519 N N . LYS A 1 195 ? 29.054 -11.426 25.899 1.00 57.09 195 LYS A N 1
ATOM 1520 C CA . LYS A 1 195 ? 30.156 -11.908 26.759 1.00 57.09 195 LYS A CA 1
ATOM 1521 C C . LYS A 1 195 ? 30.164 -13.419 27.009 1.00 57.09 195 LYS A C 1
ATOM 1523 O O . LYS A 1 195 ? 31.131 -13.926 27.576 1.00 57.09 195 LYS A O 1
ATOM 1528 N N . ARG A 1 196 ? 29.065 -14.119 26.711 1.00 54.16 196 ARG A N 1
ATOM 1529 C CA . ARG A 1 196 ? 28.942 -15.578 26.878 1.00 54.16 196 ARG A CA 1
ATOM 1530 C C . ARG A 1 196 ? 29.299 -16.352 25.608 1.00 54.16 196 ARG A C 1
ATOM 1532 O O . ARG A 1 196 ? 29.358 -17.579 25.679 1.00 54.16 196 ARG A O 1
ATOM 1539 N N . LYS A 1 197 ? 29.512 -15.656 24.488 1.00 48.66 197 LYS A N 1
ATOM 1540 C CA . LYS A 1 197 ? 30.131 -16.194 23.271 1.00 48.66 197 LYS A CA 1
ATOM 1541 C C . LYS A 1 197 ? 31.645 -15.979 23.334 1.00 48.66 197 LYS A C 1
ATOM 1543 O O . LYS A 1 197 ? 32.356 -16.859 22.806 1.00 48.66 197 LYS A O 1
#

Radius of gyration: 22.17 Å; Cα contacts (8 Å, |Δi|>4): 247; chains: 1; bounding box: 57×29×61 Å

Secondary structure (DSSP, 8-state):
----EEEHHHHHHHHSTTSPPPPSS-HHHHHHHTTSS-EEEEEEEEEETTEEEEEEEEEPPHHHHT-EEEEEETTTTEEEEEEEETTEEEEEEEES-EEEHHHHHTTS---TT------PPPP-----S---SS--HHHHHHHHHHHT-STTS---S-HHHHHHHHHHHHHHH--PPPHHHHHHHHHHHHHHHHTT-

Solvent-accessible surface area (backbone atoms only — not comparable to full-atom values): 11709 Å² total; per-residue (Å²): 134,83,74,62,62,32,45,31,41,54,50,38,43,62,62,29,66,98,50,80,70,71,69,79,87,30,76,67,44,50,34,27,36,72,62,73,36,63,39,34,12,54,33,35,34,43,36,41,97,94,43,77,49,76,42,68,69,35,72,58,58,34,63,55,54,69,18,50,84,56,47,77,36,44,83,79,14,36,36,35,19,38,30,80,50,96,97,40,70,25,49,34,38,33,31,57,28,27,34,37,38,73,54,50,60,75,66,25,73,77,71,93,78,74,87,78,82,80,82,87,73,88,79,81,74,89,75,72,96,68,84,80,80,75,79,64,53,68,59,57,51,50,57,53,59,56,69,32,67,46,96,90,48,80,72,71,96,54,60,67,61,54,49,55,53,50,47,55,52,47,67,74,62,76,56,84,72,50,74,70,58,46,54,56,48,51,56,50,54,48,56,57,54,59,74,72,109

pLDDT: mean 71.27, std 20.02, range [29.23, 95.94]

Foldseek 3Di:
DDQQKDFLLVLQCQAPPPDDRDDPPDPVLVCLLVVVKWKWFQWKWKAWPVGIDIDGGDTDDSQQSVFPPWDDDSPQSKIWGWGQDPNTTIIMIGGRMMIRNVSSNVNHDPPPPDDPDDDDDDDPDDDDDDDDDDDPQLVVLVVVLVVQPPVPHDDDPCSPVLSVVSSVVCVVVVDDDDNVNSVVVSVVVRVVVVVVD

Nearest PDB structures (foldseek):
  7oyc-assembly1_D2  TM=2.511E-01  e=8.051E-01  Xenopus laevis
  2lrm-assembly1_B  TM=4.674E-01  e=7.495E+00  Escherichia coli K-12
  8om4-assembly1_Z  TM=3.214E-01  e=8.939E+00  Saccharomyces cerevisiae